Protein AF-A0AAD8P4A6-F1 (afdb_monomer)

Structure (mmCIF, N/CA/C/O backbone):
data_AF-A0AAD8P4A6-F1
#
_entry.id   AF-A0AAD8P4A6-F1
#
loop_
_atom_site.group_PDB
_atom_site.id
_atom_site.type_symbol
_atom_site.label_atom_id
_atom_site.label_alt_id
_atom_site.label_comp_id
_atom_site.label_asym_id
_atom_site.label_entity_id
_atom_site.label_seq_id
_atom_site.pdbx_PDB_ins_code
_atom_site.Cartn_x
_atom_site.Cartn_y
_atom_site.Cartn_z
_atom_site.occupancy
_atom_site.B_iso_or_equiv
_atom_site.auth_seq_id
_atom_site.auth_comp_id
_atom_site.auth_asym_id
_atom_site.auth_atom_id
_atom_site.pdbx_PDB_model_num
ATOM 1 N N . MET A 1 1 ? 10.441 2.642 2.823 1.00 88.12 1 MET A N 1
ATOM 2 C CA . MET A 1 1 ? 10.446 3.613 1.700 1.00 88.12 1 MET A CA 1
ATOM 3 C C . MET A 1 1 ? 10.494 3.013 0.287 1.00 88.12 1 MET A C 1
ATOM 5 O O . MET A 1 1 ? 9.678 3.429 -0.525 1.00 88.12 1 MET A O 1
ATOM 9 N N . VAL A 1 2 ? 11.389 2.080 -0.080 1.00 94.06 2 VAL A N 1
ATOM 10 C CA . VAL A 1 2 ? 11.457 1.602 -1.491 1.00 94.06 2 VAL A CA 1
ATOM 11 C C . VAL A 1 2 ? 10.171 0.902 -1.946 1.00 94.06 2 VAL A C 1
ATOM 13 O O . VAL A 1 2 ? 9.634 1.255 -2.992 1.00 94.06 2 VAL A O 1
ATOM 16 N N . LEU A 1 3 ? 9.626 -0.011 -1.133 1.00 91.94 3 LEU A N 1
ATOM 17 C CA . LEU A 1 3 ? 8.385 -0.731 -1.449 1.00 91.94 3 LEU A CA 1
ATOM 18 C C . LEU A 1 3 ? 7.211 0.215 -1.745 1.00 91.94 3 LEU A C 1
ATOM 20 O O . LEU A 1 3 ? 6.559 0.067 -2.771 1.00 91.94 3 LEU A O 1
ATOM 24 N N . VAL A 1 4 ? 6.970 1.222 -0.898 1.00 90.12 4 VAL A N 1
ATOM 25 C CA . VAL A 1 4 ? 5.863 2.169 -1.122 1.00 90.12 4 VAL A CA 1
ATOM 26 C C . VAL A 1 4 ? 6.041 2.977 -2.410 1.00 90.12 4 VAL A C 1
ATOM 28 O O . VAL A 1 4 ? 5.058 3.256 -3.084 1.00 90.12 4 VAL A O 1
ATOM 31 N N . ASN A 1 5 ? 7.274 3.311 -2.805 1.00 93.06 5 ASN A N 1
ATOM 32 C CA . ASN A 1 5 ? 7.514 4.006 -4.072 1.00 93.06 5 ASN A CA 1
ATOM 33 C C . ASN A 1 5 ? 7.306 3.086 -5.281 1.00 93.06 5 ASN A C 1
ATOM 35 O O . ASN A 1 5 ? 6.695 3.511 -6.252 1.00 93.06 5 ASN A O 1
ATOM 39 N N . ILE A 1 6 ? 7.725 1.818 -5.202 1.00 94.44 6 ILE A N 1
ATOM 40 C CA . ILE A 1 6 ? 7.408 0.797 -6.217 1.00 94.44 6 ILE A CA 1
ATOM 41 C C . ILE A 1 6 ? 5.888 0.648 -6.394 1.00 94.44 6 ILE A C 1
ATOM 43 O O . ILE A 1 6 ? 5.408 0.556 -7.522 1.00 94.44 6 ILE A O 1
ATOM 47 N N . ILE A 1 7 ? 5.128 0.664 -5.295 1.00 90.56 7 ILE A N 1
ATOM 48 C CA . ILE A 1 7 ? 3.663 0.601 -5.339 1.00 90.56 7 ILE A CA 1
ATOM 49 C C . ILE A 1 7 ? 3.075 1.874 -5.966 1.00 90.56 7 ILE A C 1
ATOM 51 O O . ILE A 1 7 ? 2.257 1.778 -6.871 1.00 90.56 7 ILE A O 1
ATOM 55 N N . LYS A 1 8 ? 3.524 3.067 -5.549 1.00 90.25 8 LYS A N 1
ATOM 56 C CA . LYS A 1 8 ? 3.065 4.351 -6.118 1.00 90.25 8 LYS A CA 1
ATOM 57 C C . LYS A 1 8 ? 3.338 4.467 -7.619 1.00 90.25 8 LYS A C 1
ATOM 59 O O . LYS A 1 8 ? 2.525 5.032 -8.342 1.00 90.25 8 LYS A O 1
ATOM 64 N N . LEU A 1 9 ? 4.461 3.917 -8.078 1.00 94.94 9 LEU A N 1
ATOM 65 C CA . LEU A 1 9 ? 4.822 3.829 -9.493 1.00 94.94 9 LEU A CA 1
ATOM 66 C C . LEU A 1 9 ? 4.042 2.741 -10.251 1.00 94.94 9 LEU A C 1
ATOM 68 O O . LEU A 1 9 ? 4.281 2.566 -11.437 1.00 94.94 9 LEU A O 1
ATOM 72 N N . LYS A 1 10 ? 3.134 2.002 -9.597 1.00 94.12 10 LYS A N 1
ATOM 73 C CA . LYS A 1 10 ? 2.332 0.917 -10.192 1.00 94.12 10 LYS A CA 1
ATOM 74 C C . LYS A 1 10 ? 3.156 -0.236 -10.769 1.00 94.12 10 LYS A C 1
ATOM 76 O O . LYS A 1 10 ? 2.703 -0.994 -11.626 1.00 94.12 10 LYS A O 1
ATOM 81 N N . VAL A 1 11 ? 4.380 -0.416 -10.276 1.00 95.62 11 VAL A N 1
ATOM 82 C CA . VAL A 1 11 ? 5.309 -1.426 -10.801 1.00 95.62 11 VAL A CA 1
ATOM 83 C C . VAL A 1 11 ? 4.816 -2.842 -10.501 1.00 95.62 11 VAL A C 1
ATOM 85 O O . VAL A 1 11 ? 4.852 -3.698 -11.378 1.00 95.62 11 VAL A O 1
ATOM 88 N N . LEU A 1 12 ? 4.322 -3.105 -9.284 1.00 92.88 12 LEU A N 1
ATOM 89 C CA . LEU A 1 12 ? 3.816 -4.442 -8.934 1.00 92.88 12 LEU A CA 1
ATOM 90 C C . LEU A 1 12 ? 2.563 -4.800 -9.739 1.00 92.88 12 LEU A C 1
ATOM 92 O O . LEU A 1 12 ? 2.424 -5.941 -10.165 1.00 92.88 12 LEU A O 1
ATOM 96 N N . GLU A 1 13 ? 1.687 -3.826 -9.983 1.00 92.25 13 GLU A N 1
ATOM 97 C CA . GLU A 1 13 ? 0.488 -3.982 -10.816 1.00 92.25 13 GLU A CA 1
ATOM 98 C C . GLU A 1 13 ? 0.878 -4.312 -12.262 1.00 92.25 13 GLU A C 1
ATOM 100 O O . GLU A 1 13 ? 0.399 -5.297 -12.816 1.00 92.25 13 GLU A O 1
ATOM 105 N N . THR A 1 14 ? 1.857 -3.590 -12.812 1.00 95.62 14 THR A N 1
ATOM 106 C CA . THR A 1 14 ? 2.403 -3.839 -14.158 1.00 95.62 14 THR A CA 1
ATOM 107 C C . THR A 1 14 ? 2.963 -5.260 -14.302 1.00 95.62 14 THR A C 1
ATOM 109 O O . THR A 1 14 ? 2.781 -5.904 -15.333 1.00 95.62 14 THR A O 1
ATOM 112 N N . ILE A 1 15 ? 3.638 -5.784 -13.270 1.00 95.06 15 ILE A N 1
ATOM 113 C CA . ILE A 1 15 ? 4.124 -7.175 -13.270 1.00 95.06 15 ILE A CA 1
ATOM 114 C C . ILE A 1 15 ? 2.943 -8.157 -13.172 1.00 95.06 15 ILE A C 1
ATOM 116 O O . ILE A 1 15 ? 2.938 -9.171 -13.871 1.00 95.06 15 ILE A O 1
ATOM 120 N N . ALA A 1 16 ? 1.930 -7.860 -12.348 1.00 92.25 16 ALA A N 1
ATOM 121 C CA . ALA A 1 16 ? 0.744 -8.707 -12.184 1.00 92.25 16 ALA A CA 1
ATOM 122 C C . ALA A 1 16 ? -0.039 -8.906 -13.491 1.00 92.25 16 ALA A C 1
ATOM 124 O O . ALA A 1 16 ? -0.555 -9.996 -13.732 1.00 92.25 16 ALA A O 1
ATOM 125 N N . GLU A 1 17 ? -0.108 -7.878 -14.340 1.00 94.38 17 GLU A N 1
ATOM 126 C CA . GLU A 1 17 ? -0.821 -7.898 -15.626 1.00 94.38 17 GLU A CA 1
ATOM 127 C C . GLU A 1 17 ? -0.267 -8.930 -16.621 1.00 94.38 17 GLU A C 1
ATOM 129 O O . GLU A 1 17 ? -0.983 -9.380 -17.512 1.00 94.38 17 GLU A O 1
ATOM 134 N N . VAL A 1 18 ? 0.992 -9.350 -16.465 1.00 93.31 18 VAL A N 1
ATOM 135 C CA . VAL A 1 18 ? 1.615 -10.396 -17.299 1.00 93.31 18 VAL A CA 1
ATOM 136 C C . VAL A 1 18 ? 1.176 -11.804 -16.870 1.00 93.31 18 VAL A C 1
ATOM 138 O O . VAL A 1 18 ? 1.393 -12.779 -17.588 1.00 93.31 18 VAL A O 1
ATOM 141 N N . GLY A 1 19 ? 0.533 -11.928 -15.708 1.00 90.38 19 GLY A N 1
ATOM 142 C CA . GLY A 1 19 ? 0.026 -13.181 -15.164 1.00 90.38 19 GLY A CA 1
ATOM 143 C C . GLY A 1 19 ? 0.975 -13.865 -14.168 1.00 90.38 19 GLY A C 1
ATOM 144 O O . GLY A 1 19 ? 2.084 -13.392 -13.922 1.00 90.38 19 GLY A O 1
ATOM 145 N N . PRO A 1 20 ? 0.560 -15.006 -13.579 1.00 84.81 20 PRO A N 1
ATOM 146 C CA . PRO A 1 20 ? 1.216 -15.611 -12.408 1.00 84.81 20 PRO A CA 1
ATOM 147 C C . PRO A 1 20 ? 2.691 -15.998 -12.585 1.00 84.81 20 PRO A C 1
ATOM 149 O O . PRO A 1 20 ? 3.443 -15.998 -11.617 1.00 84.81 20 PRO A O 1
ATOM 152 N N . ASN A 1 21 ? 3.104 -16.312 -13.814 1.00 87.94 21 ASN A N 1
ATOM 153 C CA . ASN A 1 21 ? 4.488 -16.658 -14.158 1.00 87.94 21 ASN A CA 1
ATOM 154 C C . ASN A 1 21 ? 5.168 -15.573 -15.007 1.00 87.94 21 ASN A C 1
ATOM 156 O O . ASN A 1 21 ? 6.278 -15.774 -15.502 1.00 87.94 21 ASN A O 1
ATOM 160 N N . GLY A 1 22 ? 4.487 -14.441 -15.197 1.00 92.06 22 GLY A N 1
ATOM 161 C CA . GLY A 1 22 ? 4.982 -13.305 -15.946 1.00 92.06 22 GLY A CA 1
ATOM 162 C C . GLY A 1 22 ? 6.171 -12.657 -15.252 1.00 92.06 22 GLY A C 1
ATOM 163 O O . GLY A 1 22 ? 6.201 -12.514 -14.027 1.00 92.06 22 GLY A O 1
ATOM 164 N N . ARG A 1 23 ? 7.173 -12.277 -16.045 1.00 95.88 23 ARG A N 1
ATOM 165 C CA . ARG A 1 23 ? 8.352 -11.563 -15.558 1.00 95.88 23 ARG A CA 1
ATOM 166 C C . ARG A 1 23 ? 8.674 -10.408 -16.481 1.00 95.88 23 ARG A C 1
ATOM 168 O O . ARG A 1 23 ? 8.548 -10.547 -17.693 1.00 95.88 23 ARG A O 1
ATOM 175 N N . LEU A 1 24 ? 9.119 -9.303 -15.900 1.00 97.31 24 LEU A N 1
ATOM 176 C CA . LEU A 1 24 ? 9.472 -8.088 -16.625 1.00 97.31 24 LEU A CA 1
ATOM 177 C C . LEU A 1 24 ? 10.849 -7.586 -16.199 1.00 97.31 24 LEU A C 1
ATOM 179 O O . LEU A 1 24 ? 11.200 -7.651 -15.019 1.00 97.31 24 LEU A O 1
ATOM 183 N N . SER A 1 25 ? 11.619 -7.070 -17.150 1.00 97.62 25 SER A N 1
ATOM 184 C CA . SER A 1 25 ? 12.824 -6.293 -16.868 1.00 97.62 25 SER A CA 1
ATOM 185 C C . SER A 1 25 ? 12.476 -4.860 -16.456 1.00 97.62 25 SER A C 1
ATOM 187 O O . SER A 1 25 ? 11.346 -4.398 -16.633 1.00 97.62 25 SER A O 1
ATOM 189 N N . GLY A 1 26 ? 13.467 -4.119 -15.950 1.00 97.44 26 GLY A N 1
ATOM 190 C CA . GLY A 1 26 ? 13.326 -2.676 -15.726 1.00 97.44 26 GLY A CA 1
ATOM 191 C C . GLY A 1 26 ? 12.930 -1.916 -17.000 1.00 97.44 26 GLY A C 1
ATOM 192 O O . GLY A 1 26 ? 12.128 -0.987 -16.923 1.00 97.44 26 GLY A O 1
ATOM 193 N N . HIS A 1 27 ? 13.415 -2.354 -18.168 1.00 97.00 27 HIS A N 1
ATOM 194 C CA . HIS A 1 27 ? 13.065 -1.769 -19.466 1.00 97.00 27 HIS A CA 1
ATOM 195 C C . HIS A 1 27 ? 11.598 -2.010 -19.821 1.00 97.00 27 HIS A C 1
ATOM 197 O O . HIS A 1 27 ? 10.890 -1.067 -20.174 1.00 97.00 27 HIS A O 1
ATOM 203 N N . ASP A 1 28 ? 11.116 -3.246 -19.664 1.00 96.81 28 ASP A N 1
ATOM 204 C CA . ASP A 1 28 ? 9.723 -3.577 -19.977 1.00 96.81 28 ASP A CA 1
ATOM 205 C C . ASP A 1 28 ? 8.753 -2.809 -19.070 1.00 96.81 28 ASP A C 1
ATOM 207 O O . ASP A 1 28 ? 7.716 -2.329 -19.526 1.00 96.81 28 ASP A O 1
ATOM 211 N N . ILE A 1 29 ? 9.097 -2.666 -17.786 1.00 97.88 29 ILE A N 1
ATOM 212 C CA . ILE A 1 29 ? 8.297 -1.913 -16.812 1.00 97.88 29 ILE A CA 1
ATOM 213 C C . ILE A 1 29 ? 8.282 -0.426 -17.172 1.00 97.88 29 ILE A C 1
ATOM 215 O O . ILE A 1 29 ? 7.208 0.169 -17.231 1.00 97.88 29 ILE A O 1
ATOM 219 N N . ALA A 1 30 ? 9.450 0.172 -17.437 1.00 97.75 30 ALA A N 1
ATOM 220 C CA . ALA A 1 30 ? 9.543 1.579 -17.821 1.00 97.75 30 ALA A CA 1
ATOM 221 C C . ALA A 1 30 ? 8.738 1.872 -19.095 1.00 97.75 30 ALA A C 1
ATOM 223 O O . ALA A 1 30 ? 8.000 2.855 -19.138 1.00 97.75 30 ALA A O 1
ATOM 224 N N . SER A 1 31 ? 8.824 0.985 -20.092 1.00 96.94 31 SER A N 1
ATOM 225 C CA . SER A 1 31 ? 8.074 1.087 -21.345 1.00 96.94 31 SER A CA 1
ATOM 226 C C . SER A 1 31 ? 6.560 0.991 -21.127 1.00 96.94 31 SER A C 1
ATOM 228 O O . SER A 1 31 ? 5.826 1.863 -21.586 1.00 96.94 31 SER A O 1
ATOM 230 N N . ARG A 1 32 ? 6.079 -0.007 -20.371 1.00 97.31 32 ARG A N 1
ATOM 231 C CA . ARG A 1 32 ? 4.642 -0.192 -20.078 1.00 97.31 32 ARG A CA 1
ATOM 232 C C . ARG A 1 32 ? 4.037 0.958 -19.276 1.00 97.31 32 ARG A C 1
ATOM 234 O O . ARG A 1 32 ? 2.872 1.289 -19.466 1.00 97.31 32 ARG A O 1
ATOM 241 N N . LEU A 1 33 ? 4.827 1.564 -18.394 1.00 97.12 33 LEU A N 1
ATOM 242 C CA . LEU A 1 33 ? 4.429 2.730 -17.605 1.00 97.12 33 LEU A CA 1
ATOM 243 C C . LEU A 1 33 ? 4.623 4.060 -18.350 1.00 97.12 33 LEU A C 1
ATOM 245 O O . LEU A 1 33 ? 4.368 5.116 -17.771 1.00 97.12 33 LEU A O 1
ATOM 249 N N . SER A 1 34 ? 5.081 4.027 -19.607 1.00 97.00 34 SER A N 1
ATOM 250 C CA . SER A 1 34 ? 5.383 5.214 -20.415 1.00 97.00 34 SER A CA 1
ATOM 251 C C . SER A 1 34 ? 6.334 6.194 -19.711 1.00 97.00 34 SER A C 1
ATOM 253 O O . SER A 1 34 ? 6.170 7.413 -19.790 1.00 97.00 34 SER A O 1
ATOM 255 N N . ILE A 1 35 ? 7.331 5.672 -18.987 1.00 96.75 35 ILE A N 1
ATOM 256 C CA . ILE A 1 35 ? 8.319 6.488 -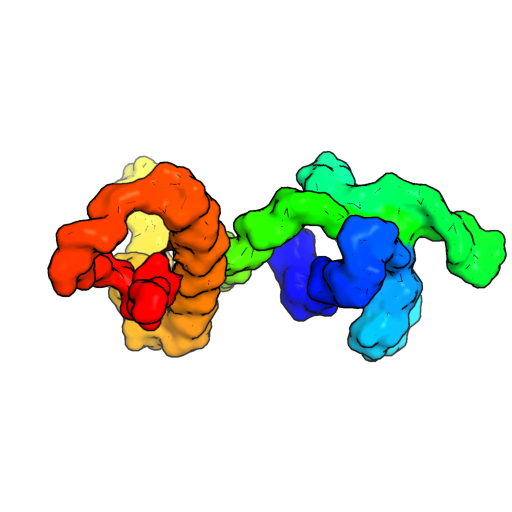18.275 1.00 96.75 35 ILE A CA 1
ATOM 257 C C . ILE A 1 35 ? 9.350 7.015 -19.276 1.00 96.75 35 ILE A C 1
ATOM 259 O O . ILE A 1 35 ? 10.093 6.251 -19.883 1.00 96.75 35 ILE A O 1
ATOM 263 N N . LEU A 1 36 ? 9.417 8.342 -19.406 1.00 95.56 36 LEU A N 1
ATOM 264 C CA . LEU A 1 36 ? 10.285 9.026 -20.373 1.00 95.56 36 LEU A CA 1
ATOM 265 C C . LEU A 1 36 ? 11.752 9.140 -19.930 1.00 95.56 36 LEU A C 1
ATOM 267 O O . LEU A 1 36 ? 12.609 9.476 -20.741 1.00 95.56 36 LEU A O 1
ATOM 271 N N . ASN A 1 37 ? 12.048 8.914 -18.647 1.00 97.38 37 ASN A N 1
ATOM 272 C CA . ASN A 1 37 ? 13.407 9.023 -18.121 1.00 97.38 37 ASN A CA 1
ATOM 273 C C . ASN A 1 37 ? 14.276 7.855 -18.639 1.00 97.38 37 ASN A C 1
ATOM 275 O O . ASN A 1 37 ? 13.988 6.712 -18.272 1.00 97.38 37 ASN A O 1
ATOM 279 N N . PRO A 1 38 ? 15.349 8.115 -19.412 1.00 96.31 38 PRO A N 1
ATOM 280 C CA . PRO A 1 38 ? 16.207 7.061 -19.953 1.00 96.31 38 PRO A CA 1
ATOM 281 C C . PRO A 1 38 ? 16.912 6.234 -18.868 1.00 96.31 38 PRO A C 1
ATOM 283 O O . PRO A 1 38 ? 17.182 5.059 -19.096 1.00 96.31 38 PRO A O 1
ATOM 286 N N . ASP A 1 39 ? 17.133 6.796 -17.675 1.00 97.88 39 ASP A N 1
ATOM 287 C CA . ASP A 1 39 ? 17.771 6.096 -16.549 1.00 97.88 39 ASP A CA 1
ATOM 288 C C . ASP A 1 39 ? 16.775 5.263 -15.718 1.00 97.88 39 ASP A C 1
ATOM 290 O O . ASP A 1 39 ? 17.159 4.533 -14.797 1.00 97.88 39 ASP A O 1
ATOM 294 N N . ALA A 1 40 ? 15.469 5.363 -16.001 1.00 97.69 40 ALA A N 1
ATOM 295 C CA . ALA A 1 40 ? 14.438 4.682 -15.222 1.00 97.69 40 ALA A CA 1
ATOM 296 C C . ALA A 1 40 ? 14.583 3.152 -15.181 1.00 97.69 40 ALA A C 1
ATOM 298 O O . ALA A 1 40 ? 14.388 2.604 -14.092 1.00 97.69 40 ALA A O 1
ATOM 299 N N . PRO A 1 41 ? 14.940 2.444 -16.273 1.00 97.38 41 PRO A N 1
ATOM 300 C CA . PRO A 1 41 ? 15.165 1.001 -16.227 1.00 97.38 41 PRO A CA 1
ATOM 301 C C . PRO A 1 41 ? 16.182 0.584 -15.157 1.00 97.38 41 PRO A C 1
ATOM 303 O O . PRO A 1 41 ? 15.901 -0.322 -14.370 1.00 97.38 41 PRO A O 1
ATOM 306 N N . ASP A 1 42 ? 17.308 1.295 -15.053 1.00 97.50 42 ASP A N 1
ATOM 307 C CA . ASP A 1 42 ? 18.361 1.011 -14.070 1.00 97.50 42 ASP A CA 1
ATOM 308 C C . ASP A 1 42 ? 17.937 1.378 -12.642 1.00 97.50 42 ASP A C 1
ATOM 310 O O . ASP A 1 42 ? 18.260 0.678 -11.674 1.00 97.50 42 ASP A O 1
ATOM 314 N N . MET A 1 43 ? 17.181 2.466 -12.478 1.00 98.44 43 MET A N 1
ATOM 315 C CA . MET A 1 43 ? 16.609 2.840 -11.181 1.00 98.44 43 MET A CA 1
ATOM 316 C C . MET A 1 43 ? 15.608 1.787 -10.687 1.00 98.44 43 MET A C 1
ATOM 318 O O . MET A 1 43 ? 15.686 1.354 -9.532 1.00 98.44 43 MET A O 1
ATOM 322 N N . LEU A 1 44 ? 14.706 1.340 -11.566 1.00 98.19 44 LEU A N 1
ATOM 323 C CA . LEU A 1 44 ? 13.726 0.291 -11.288 1.00 98.19 44 LEU A CA 1
ATOM 324 C C . LEU A 1 44 ? 14.417 -1.029 -10.951 1.00 98.19 44 LEU A C 1
ATOM 326 O O . LEU A 1 44 ? 14.063 -1.657 -9.955 1.00 98.19 44 LEU A O 1
ATOM 330 N N . ASP A 1 45 ? 15.443 -1.410 -11.712 1.00 98.00 45 ASP A N 1
ATOM 331 C CA . ASP A 1 45 ? 16.254 -2.597 -11.445 1.00 98.00 45 ASP A CA 1
ATOM 332 C C . ASP A 1 45 ? 16.870 -2.564 -10.038 1.00 98.00 45 ASP A C 1
ATOM 334 O O . ASP A 1 45 ? 16.733 -3.516 -9.268 1.00 98.00 45 ASP A O 1
ATOM 338 N N . ARG A 1 46 ? 17.480 -1.443 -9.632 1.00 98.25 46 ARG A N 1
ATOM 339 C CA . ARG A 1 46 ? 18.059 -1.297 -8.284 1.00 98.25 46 ARG A CA 1
ATOM 340 C C . ARG A 1 46 ? 17.007 -1.431 -7.183 1.00 98.25 46 ARG A C 1
ATOM 342 O O . ARG A 1 46 ? 17.264 -2.087 -6.171 1.00 98.25 46 ARG A O 1
ATOM 349 N N . MET A 1 47 ? 15.835 -0.824 -7.369 1.00 98.19 47 MET A N 1
ATOM 350 C CA . MET A 1 47 ? 14.729 -0.895 -6.408 1.00 98.19 47 MET A CA 1
ATOM 351 C C . MET A 1 47 ? 14.150 -2.314 -6.313 1.00 98.19 47 MET A C 1
ATOM 353 O O . MET A 1 47 ? 13.950 -2.829 -5.213 1.00 98.19 47 MET A O 1
ATOM 357 N N . LEU A 1 48 ? 13.929 -2.975 -7.449 1.00 97.88 48 LEU A N 1
ATOM 358 C CA . LEU A 1 48 ? 13.400 -4.337 -7.513 1.00 97.88 48 LEU A CA 1
ATOM 359 C C . LEU A 1 48 ? 14.412 -5.373 -7.025 1.00 97.88 48 LEU A C 1
ATOM 361 O O . LEU A 1 48 ? 14.030 -6.335 -6.363 1.00 97.88 48 LEU A O 1
ATOM 365 N N . ARG A 1 49 ? 15.711 -5.152 -7.248 1.00 98.00 49 ARG A N 1
ATOM 366 C CA . ARG A 1 49 ? 16.781 -5.980 -6.677 1.00 98.00 49 ARG A CA 1
ATOM 367 C C . ARG A 1 49 ? 16.743 -5.975 -5.152 1.00 98.00 49 ARG A C 1
ATOM 369 O O . ARG A 1 49 ? 16.914 -7.030 -4.549 1.00 98.00 49 ARG A O 1
ATOM 376 N N . LEU A 1 50 ? 16.477 -4.827 -4.523 1.00 97.50 50 LEU A N 1
ATOM 377 C CA . LEU A 1 50 ? 16.266 -4.767 -3.074 1.00 97.50 50 LEU A CA 1
ATOM 378 C C . LEU A 1 50 ? 15.037 -5.590 -2.663 1.00 97.50 50 LEU A C 1
ATOM 380 O O . LEU A 1 50 ? 15.138 -6.422 -1.767 1.00 97.50 50 LEU A O 1
ATOM 384 N N . LEU A 1 51 ? 13.897 -5.410 -3.335 1.00 96.00 51 LEU A N 1
ATOM 385 C CA . LEU A 1 51 ? 12.679 -6.168 -3.023 1.00 96.00 51 LEU A CA 1
ATOM 386 C C . LEU A 1 51 ? 12.850 -7.683 -3.220 1.00 96.00 51 LEU A C 1
ATOM 388 O O . LEU A 1 51 ? 12.292 -8.462 -2.446 1.00 96.00 51 LEU A O 1
ATOM 392 N N . ALA A 1 52 ? 13.659 -8.103 -4.194 1.00 96.69 52 ALA A N 1
ATOM 393 C CA . ALA A 1 52 ? 13.988 -9.506 -4.420 1.00 96.69 52 ALA A CA 1
ATOM 394 C C . ALA A 1 52 ? 14.776 -10.111 -3.251 1.00 96.69 52 ALA A C 1
ATOM 396 O O . ALA A 1 52 ? 14.529 -11.249 -2.863 1.00 96.69 52 ALA A O 1
ATOM 397 N N . ARG A 1 53 ? 15.676 -9.337 -2.626 1.00 96.81 53 ARG A N 1
ATOM 398 C CA . ARG A 1 53 ? 16.409 -9.772 -1.420 1.00 96.81 53 ARG A CA 1
ATOM 399 C C . ARG A 1 53 ? 15.502 -9.951 -0.202 1.00 96.81 53 ARG A C 1
ATOM 401 O O . ARG A 1 53 ? 15.874 -10.676 0.712 1.00 96.81 53 ARG A O 1
ATOM 408 N N . HIS A 1 54 ? 14.322 -9.335 -0.214 1.00 93.81 54 HIS A N 1
ATOM 409 C CA . HIS A 1 54 ? 13.277 -9.513 0.795 1.00 93.81 54 HIS A CA 1
ATOM 410 C C . HIS A 1 54 ? 12.163 -10.478 0.350 1.00 93.81 54 HIS A C 1
ATOM 412 O O . HIS A 1 54 ? 11.119 -10.534 0.995 1.00 93.81 54 HIS A O 1
ATOM 418 N N . SER A 1 55 ? 12.350 -11.223 -0.748 1.00 93.62 55 SER A N 1
ATOM 419 C CA . SER A 1 55 ? 11.378 -12.195 -1.279 1.00 93.62 55 SER A CA 1
ATOM 420 C C . SER A 1 55 ? 9.995 -11.612 -1.612 1.00 93.62 55 SER A C 1
ATOM 422 O O . SER A 1 55 ? 9.001 -12.336 -1.686 1.00 93.62 55 SER A O 1
ATOM 424 N N . ILE A 1 56 ? 9.912 -10.298 -1.837 1.00 92.75 56 ILE A N 1
ATOM 425 C CA . ILE A 1 56 ? 8.673 -9.618 -2.253 1.00 92.75 56 ILE A CA 1
ATOM 426 C C . ILE A 1 56 ? 8.445 -9.811 -3.759 1.00 92.75 56 ILE A C 1
ATOM 428 O O . ILE A 1 56 ? 7.311 -9.908 -4.221 1.00 92.75 56 ILE A O 1
ATOM 432 N N . VAL A 1 57 ? 9.530 -9.899 -4.525 1.00 95.62 57 VAL A N 1
ATOM 433 C CA . VAL A 1 57 ? 9.525 -10.236 -5.953 1.00 95.62 57 VAL A CA 1
ATOM 434 C C . VAL A 1 57 ? 10.528 -11.358 -6.210 1.00 95.62 57 VAL A C 1
ATOM 436 O O . VAL A 1 57 ? 11.493 -11.519 -5.463 1.00 95.62 57 VAL A O 1
ATOM 439 N N . THR A 1 58 ? 10.318 -12.147 -7.257 1.00 96.56 58 THR A N 1
ATOM 440 C CA . THR A 1 58 ? 11.329 -13.085 -7.757 1.00 96.56 58 THR A CA 1
ATOM 441 C C . THR A 1 58 ? 12.352 -12.337 -8.607 1.00 96.56 58 THR A C 1
ATOM 443 O O . THR A 1 58 ? 12.024 -11.311 -9.195 1.00 96.56 58 THR A O 1
ATOM 446 N N . CYS A 1 59 ? 13.565 -12.874 -8.734 1.00 97.38 59 CYS A N 1
ATOM 447 C CA . CYS A 1 59 ? 14.586 -12.368 -9.650 1.00 97.38 59 CYS A CA 1
ATOM 448 C C . CYS A 1 59 ? 15.177 -13.541 -10.437 1.00 97.38 59 CYS A C 1
ATOM 450 O O . CYS A 1 59 ? 15.582 -14.538 -9.843 1.00 97.38 59 CYS A O 1
ATOM 452 N N . SER A 1 60 ? 15.231 -13.418 -11.759 1.00 96.38 60 SER A N 1
ATOM 453 C CA . SER A 1 60 ? 15.864 -14.381 -12.667 1.00 96.38 60 SER A CA 1
ATOM 454 C C . SER A 1 60 ? 16.629 -13.648 -13.763 1.00 96.38 60 SER A C 1
ATOM 456 O O . SER A 1 60 ? 16.391 -12.464 -13.989 1.00 96.38 60 SER A O 1
ATOM 458 N N . GLU A 1 61 ? 17.514 -14.340 -14.466 1.00 95.56 61 GLU A N 1
ATOM 459 C CA . GLU A 1 61 ? 18.183 -13.784 -15.643 1.00 95.56 61 GLU A CA 1
ATOM 460 C C . GLU A 1 61 ? 17.273 -13.842 -16.877 1.00 95.56 61 GLU A C 1
ATOM 462 O O . GLU A 1 61 ? 16.421 -14.724 -17.008 1.00 95.56 61 GLU A O 1
ATOM 467 N N . GLY A 1 62 ? 17.445 -12.873 -17.768 1.00 93.31 62 GLY A N 1
ATOM 468 C CA . GLY A 1 62 ? 16.801 -12.788 -19.072 1.00 93.31 62 GLY A CA 1
ATOM 469 C C . GLY A 1 62 ? 17.654 -11.972 -20.037 1.00 93.31 62 GLY A C 1
ATOM 470 O O . GLY A 1 62 ? 18.794 -11.619 -19.730 1.00 93.31 62 GLY A O 1
ATOM 471 N N . VAL A 1 63 ? 17.105 -11.667 -21.210 1.00 91.06 63 VAL A N 1
ATOM 472 C CA . VAL A 1 63 ? 17.810 -10.926 -22.262 1.00 91.06 63 VAL A CA 1
ATOM 473 C C . VAL A 1 63 ? 16.918 -9.803 -22.778 1.00 91.06 63 VAL A C 1
ATOM 475 O O . VAL A 1 63 ? 15.760 -10.043 -23.109 1.00 91.06 63 VAL A O 1
ATOM 478 N N . HIS A 1 64 ? 17.471 -8.597 -22.877 1.00 86.75 64 HIS A N 1
ATOM 479 C CA . HIS A 1 64 ? 16.852 -7.442 -23.524 1.00 86.75 64 HIS A CA 1
ATOM 480 C C . HIS A 1 64 ? 17.843 -6.883 -24.547 1.00 86.75 64 HIS A C 1
ATOM 482 O O . HIS A 1 64 ? 18.996 -6.635 -24.200 1.00 86.75 64 HIS A O 1
ATOM 488 N N . GLU A 1 65 ? 17.433 -6.762 -25.813 1.00 87.06 65 GLU A N 1
ATOM 489 C CA . GLU A 1 65 ? 18.293 -6.292 -26.917 1.00 87.06 65 GLU A CA 1
ATOM 490 C C . GLU A 1 65 ? 19.689 -6.948 -26.936 1.00 87.06 65 GLU A C 1
ATOM 492 O O . GLU A 1 65 ? 20.716 -6.277 -27.006 1.00 87.06 65 GLU A O 1
ATOM 497 N N . SER A 1 66 ? 19.748 -8.283 -26.836 1.00 89.25 66 SER A N 1
ATOM 498 C CA . SER A 1 66 ? 20.988 -9.089 -26.782 1.00 89.25 66 SER A CA 1
ATOM 499 C C . SER A 1 66 ? 21.900 -8.873 -25.562 1.00 89.25 66 SER A C 1
ATOM 501 O O . SER A 1 66 ? 22.975 -9.466 -25.488 1.00 89.25 66 SER A O 1
ATOM 503 N N . ARG A 1 67 ? 21.467 -8.093 -24.564 1.00 89.75 67 ARG A N 1
ATOM 504 C CA . ARG A 1 67 ? 22.184 -7.891 -23.299 1.00 89.75 67 ARG A CA 1
ATOM 505 C C . ARG A 1 67 ? 21.517 -8.656 -22.150 1.00 89.75 67 ARG A C 1
ATOM 507 O O . ARG A 1 67 ? 20.287 -8.658 -22.062 1.00 89.75 67 ARG A O 1
ATOM 514 N N . PRO A 1 68 ? 22.295 -9.286 -21.251 1.00 94.06 68 PRO A N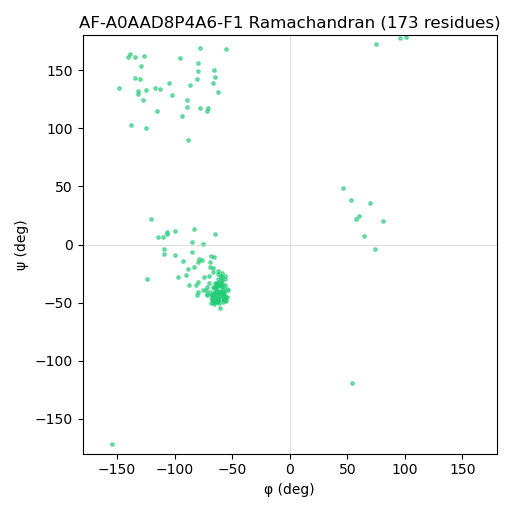 1
ATOM 515 C CA . PRO A 1 68 ? 21.750 -9.898 -20.045 1.00 94.06 68 PRO A CA 1
ATOM 516 C C . PRO A 1 68 ? 21.090 -8.855 -19.138 1.00 94.06 68 PRO A C 1
ATOM 518 O O . PRO A 1 68 ? 21.693 -7.831 -18.816 1.00 94.06 68 PRO A O 1
ATOM 521 N N . VAL A 1 69 ? 19.871 -9.140 -18.686 1.00 96.81 69 VAL A N 1
ATOM 522 C CA . VAL A 1 69 ? 19.109 -8.300 -17.751 1.00 96.81 69 VAL A CA 1
ATOM 523 C C . VAL A 1 69 ? 18.479 -9.142 -16.646 1.00 96.81 69 VAL A C 1
ATOM 525 O O . VAL A 1 69 ? 18.325 -10.357 -16.773 1.00 96.81 69 VAL A O 1
ATOM 528 N N . ARG A 1 70 ? 18.090 -8.495 -15.544 1.00 97.94 70 ARG A N 1
ATOM 529 C CA . ARG A 1 70 ? 17.274 -9.126 -14.501 1.00 97.94 70 ARG A CA 1
ATOM 530 C C . ARG A 1 70 ? 15.798 -8.998 -14.847 1.00 97.94 70 ARG A C 1
ATOM 532 O O . ARG A 1 70 ? 15.331 -7.935 -15.248 1.00 97.94 70 ARG A O 1
ATOM 539 N N . MET A 1 71 ? 15.079 -10.089 -14.638 1.00 97.88 71 MET A N 1
ATOM 540 C CA . MET A 1 71 ? 13.642 -10.210 -14.825 1.00 97.88 71 MET A CA 1
ATOM 541 C C . MET A 1 71 ? 12.978 -10.416 -13.466 1.00 97.88 71 MET A C 1
ATOM 543 O O . MET A 1 71 ? 13.415 -11.263 -12.679 1.00 97.88 71 MET A O 1
ATOM 547 N N . TYR A 1 72 ? 11.903 -9.677 -13.210 1.00 97.94 72 TYR A N 1
ATOM 548 C CA . TYR A 1 72 ? 11.201 -9.653 -11.933 1.00 97.94 72 TYR A CA 1
ATOM 549 C C . TYR A 1 72 ? 9.769 -10.154 -12.074 1.00 97.94 72 TYR A C 1
ATOM 551 O O . TYR A 1 72 ? 9.058 -9.758 -12.993 1.00 97.94 72 TYR A O 1
ATOM 559 N N . GLY A 1 73 ? 9.354 -11.018 -11.150 1.00 96.12 73 GLY A N 1
ATOM 560 C CA . GLY A 1 73 ? 7.997 -11.565 -11.049 1.00 96.12 73 GLY A CA 1
ATOM 561 C C . GLY A 1 73 ? 7.432 -11.342 -9.648 1.00 96.12 73 GLY A C 1
ATOM 562 O O . GLY A 1 73 ? 8.186 -11.072 -8.713 1.00 96.12 73 GLY A O 1
ATOM 563 N N . LEU A 1 74 ? 6.117 -11.441 -9.470 1.00 93.88 74 LEU A N 1
ATOM 564 C CA . LEU A 1 74 ? 5.511 -11.293 -8.143 1.00 93.88 74 LEU A CA 1
ATOM 565 C C . LEU A 1 74 ? 5.629 -12.575 -7.320 1.00 93.88 74 LEU A C 1
ATOM 567 O O . LEU A 1 74 ? 5.445 -13.675 -7.835 1.00 93.88 74 LEU A O 1
ATOM 571 N N . THR A 1 75 ? 5.861 -12.430 -6.015 1.00 92.69 75 THR A N 1
ATOM 572 C CA . THR A 1 75 ? 5.637 -13.523 -5.062 1.00 92.69 75 THR A CA 1
ATOM 573 C C . THR A 1 75 ? 4.247 -13.398 -4.431 1.00 92.69 75 THR A C 1
ATOM 575 O O . THR A 1 75 ? 3.671 -12.304 -4.410 1.00 92.69 75 THR A O 1
ATOM 578 N N . PRO A 1 76 ? 3.696 -14.480 -3.846 1.00 87.94 76 PRO A N 1
ATOM 579 C CA . PRO A 1 76 ? 2.430 -14.406 -3.116 1.00 87.94 76 PRO A CA 1
ATOM 580 C C . PRO A 1 76 ? 2.430 -13.366 -1.983 1.00 87.94 76 PRO A C 1
ATOM 582 O O . PRO A 1 76 ? 1.391 -12.776 -1.699 1.00 87.94 76 PRO A O 1
ATOM 585 N N . VAL A 1 77 ? 3.591 -13.097 -1.370 1.00 86.00 77 VAL A N 1
ATOM 586 C CA . VAL A 1 77 ? 3.745 -12.139 -0.261 1.00 86.00 77 VAL A CA 1
ATOM 587 C C . VAL A 1 77 ? 3.404 -10.710 -0.687 1.00 86.00 77 VAL A C 1
ATOM 589 O O . VAL A 1 77 ? 2.791 -9.975 0.090 1.00 86.00 77 VAL A O 1
ATOM 592 N N . ALA A 1 78 ? 3.730 -10.319 -1.925 1.00 81.19 78 ALA A N 1
ATOM 593 C CA . ALA A 1 78 ? 3.456 -8.971 -2.425 1.00 81.19 78 ALA A CA 1
ATOM 594 C C . ALA A 1 78 ? 1.974 -8.590 -2.282 1.00 81.19 78 ALA A C 1
ATOM 596 O O . ALA A 1 78 ? 1.663 -7.472 -1.876 1.00 81.19 78 ALA A O 1
ATOM 597 N N . LYS A 1 79 ? 1.060 -9.541 -2.514 1.00 76.88 79 LYS A N 1
ATOM 598 C CA . LYS A 1 79 ? -0.392 -9.331 -2.415 1.00 76.88 79 LYS A CA 1
ATOM 599 C C . LYS A 1 79 ? -0.846 -8.868 -1.025 1.00 76.88 79 LYS A C 1
ATOM 601 O O . LYS A 1 79 ? -1.791 -8.091 -0.928 1.00 76.88 79 LYS A O 1
ATOM 606 N N . TYR A 1 80 ? -0.189 -9.334 0.034 1.00 79.81 80 TYR A N 1
ATOM 607 C CA . TYR A 1 80 ? -0.596 -9.065 1.416 1.00 79.81 80 TYR A CA 1
ATOM 608 C C . TYR A 1 80 ? 0.036 -7.795 1.992 1.00 79.81 80 TYR A C 1
ATOM 610 O O . TYR A 1 80 ? -0.543 -7.174 2.878 1.00 79.81 80 TYR A O 1
ATOM 618 N N . LEU A 1 81 ? 1.207 -7.387 1.492 1.00 73.50 81 LEU A N 1
ATOM 619 C CA . LEU A 1 81 ? 1.931 -6.230 2.028 1.00 73.50 81 LEU A CA 1
ATOM 620 C C . LEU A 1 81 ? 1.396 -4.894 1.497 1.00 73.50 81 LEU A C 1
ATOM 622 O O . LEU A 1 81 ? 1.367 -3.908 2.226 1.00 73.50 81 LEU A O 1
ATOM 626 N N . ILE A 1 82 ? 0.950 -4.846 0.241 1.00 76.94 82 ILE A N 1
ATOM 627 C CA . ILE A 1 82 ? 0.560 -3.602 -0.448 1.00 76.94 82 ILE A CA 1
ATOM 628 C C . ILE A 1 82 ? -0.511 -2.763 0.288 1.00 76.94 82 ILE A C 1
ATOM 630 O O . ILE A 1 82 ? -0.324 -1.544 0.380 1.00 76.94 82 ILE A O 1
ATOM 634 N N . PRO A 1 83 ? -1.607 -3.343 0.826 1.00 79.31 83 PRO A N 1
ATOM 635 C CA . PRO A 1 83 ? -2.729 -2.573 1.373 1.00 79.31 83 PRO A CA 1
ATOM 636 C C . PRO A 1 83 ? -2.360 -1.589 2.486 1.00 79.31 83 PRO A C 1
ATOM 638 O O . PRO A 1 83 ? -2.807 -0.445 2.463 1.00 79.31 83 PRO A O 1
ATOM 641 N N . LEU A 1 84 ? -1.522 -2.014 3.437 1.00 85.12 84 LEU A N 1
ATOM 642 C CA . LEU A 1 84 ? -1.192 -1.219 4.625 1.00 85.12 84 LEU A CA 1
ATOM 643 C C . LEU A 1 84 ? 0.002 -0.282 4.413 1.00 85.12 84 LEU A C 1
ATOM 645 O O . LEU A 1 84 ? 0.139 0.707 5.131 1.00 85.12 84 LEU A O 1
ATOM 649 N N . MET A 1 85 ? 0.863 -0.553 3.427 1.00 88.62 85 MET A N 1
ATOM 650 C CA . MET A 1 85 ? 2.097 0.221 3.237 1.00 88.62 85 MET A CA 1
ATOM 651 C C . MET A 1 85 ? 1.849 1.695 2.916 1.00 88.62 85 MET A C 1
ATOM 653 O O . MET A 1 85 ? 2.672 2.531 3.278 1.00 88.62 85 MET A O 1
ATOM 657 N N . HIS A 1 86 ? 0.733 2.031 2.265 1.00 87.44 86 HIS A N 1
ATOM 658 C CA . HIS A 1 86 ? 0.381 3.428 2.007 1.00 87.44 86 HIS A CA 1
ATOM 659 C C . HIS A 1 86 ? 0.095 4.198 3.293 1.00 87.44 86 HIS A C 1
ATOM 661 O O . HIS A 1 86 ? 0.583 5.313 3.430 1.00 87.44 86 HIS A O 1
ATOM 667 N N . LEU A 1 87 ? -0.634 3.591 4.234 1.00 91.94 87 LEU A N 1
ATOM 668 C CA . LEU A 1 87 ? -0.941 4.192 5.530 1.00 91.94 87 LEU A CA 1
ATOM 669 C C . LEU A 1 87 ? 0.319 4.307 6.396 1.00 91.94 87 LEU A C 1
ATOM 671 O O . LEU A 1 87 ? 0.649 5.387 6.871 1.00 91.94 87 LEU A O 1
ATOM 675 N N . LEU A 1 88 ? 1.071 3.212 6.536 1.00 91.31 88 LEU A N 1
ATOM 676 C CA . LEU A 1 88 ? 2.247 3.146 7.416 1.00 91.31 88 LEU A CA 1
ATOM 677 C C . LEU A 1 88 ? 3.441 3.985 6.935 1.00 91.31 88 LEU A C 1
ATOM 679 O O . LEU A 1 88 ? 4.402 4.177 7.677 1.00 91.31 88 LEU A O 1
ATOM 683 N N . GLN A 1 89 ? 3.437 4.422 5.677 1.00 92.25 89 GLN A N 1
ATOM 684 C CA . GLN A 1 89 ? 4.465 5.295 5.105 1.00 92.25 89 GLN A CA 1
ATOM 685 C C . GLN A 1 89 ? 3.898 6.670 4.723 1.00 92.25 89 GLN A C 1
ATOM 687 O O . GLN A 1 89 ? 4.603 7.464 4.094 1.00 92.25 89 GLN A O 1
ATOM 692 N N . ASP A 1 90 ? 2.636 6.951 5.064 1.00 93.62 90 ASP A N 1
ATOM 693 C CA . ASP A 1 90 ? 2.066 8.281 4.903 1.00 93.62 90 ASP A CA 1
ATOM 694 C C . ASP A 1 90 ? 2.791 9.260 5.826 1.00 93.62 90 ASP A C 1
ATOM 696 O O . ASP A 1 90 ? 3.180 8.908 6.941 1.00 93.62 90 ASP A O 1
ATOM 700 N N . LYS A 1 91 ? 2.970 10.503 5.372 1.00 94.00 91 LYS A N 1
ATOM 701 C CA . LYS A 1 91 ? 3.691 11.522 6.139 1.00 94.00 91 LYS A CA 1
ATOM 702 C C . LYS A 1 91 ? 3.065 11.728 7.519 1.00 94.00 91 LYS A C 1
ATOM 704 O O . LYS A 1 91 ? 3.811 11.812 8.487 1.00 94.00 91 LYS A O 1
ATOM 709 N N . VAL A 1 92 ? 1.734 11.745 7.604 1.00 96.62 92 VAL A N 1
ATOM 710 C CA . VAL A 1 92 ? 1.000 11.933 8.865 1.00 96.62 92 VAL A CA 1
ATOM 711 C C . VAL A 1 92 ? 1.375 10.851 9.877 1.00 96.62 92 VAL A C 1
ATOM 713 O O . VAL A 1 92 ? 1.668 11.158 11.029 1.00 96.62 92 VAL A O 1
ATOM 716 N N . PHE A 1 93 ? 1.432 9.592 9.436 1.00 94.56 93 PHE A N 1
ATOM 717 C CA . PHE A 1 93 ? 1.756 8.461 10.305 1.00 94.56 93 PHE A CA 1
ATOM 718 C C . PHE A 1 93 ? 3.253 8.396 10.630 1.00 94.56 93 PHE A C 1
ATOM 720 O O . PHE A 1 93 ? 3.645 8.110 11.757 1.00 94.56 93 PHE A O 1
ATOM 727 N N . ILE A 1 94 ? 4.114 8.689 9.649 1.00 95.62 94 ILE A N 1
ATOM 728 C CA . ILE A 1 94 ? 5.568 8.671 9.840 1.00 95.62 94 ILE A CA 1
ATOM 729 C C . ILE A 1 94 ? 6.024 9.746 10.824 1.00 95.62 94 ILE A C 1
ATOM 731 O O . ILE A 1 94 ? 6.983 9.516 11.557 1.00 95.62 94 ILE A O 1
ATOM 735 N N . GLN A 1 95 ? 5.351 10.898 10.862 1.00 96.94 95 GLN A N 1
ATOM 736 C CA . GL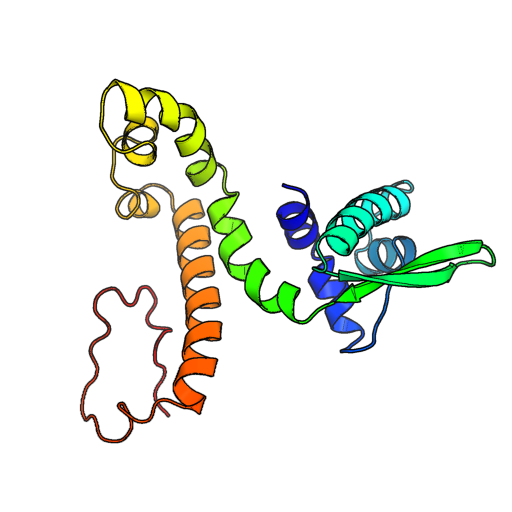N A 1 95 ? 5.738 11.983 11.759 1.00 96.94 95 GLN A CA 1
ATOM 737 C C . GLN A 1 95 ? 5.722 11.568 13.233 1.00 96.94 95 GLN A C 1
ATOM 739 O O . GLN A 1 95 ? 6.566 12.033 13.990 1.00 96.94 95 GLN A O 1
ATOM 744 N N . SER A 1 96 ? 4.845 10.640 13.622 1.00 97.38 96 SER A N 1
ATOM 745 C CA . SER A 1 96 ? 4.779 10.113 14.988 1.00 97.38 96 SER A CA 1
ATOM 746 C C . SER A 1 96 ? 6.085 9.454 15.437 1.00 97.38 96 SER A C 1
ATOM 748 O O . SER A 1 96 ? 6.390 9.464 16.622 1.00 97.38 96 SER A O 1
ATOM 750 N N . TRP A 1 97 ? 6.900 8.921 14.520 1.00 97.12 97 TRP A N 1
ATOM 751 C CA . TRP A 1 97 ? 8.192 8.330 14.884 1.00 97.12 97 TRP A CA 1
ATOM 752 C C . TRP A 1 97 ? 9.201 9.355 15.408 1.00 97.12 97 TRP A C 1
ATOM 754 O O . TRP A 1 97 ? 10.096 8.968 16.154 1.00 97.12 97 TRP A O 1
ATOM 764 N N . PHE A 1 98 ? 9.060 10.637 15.053 1.00 97.12 98 PHE A N 1
ATOM 765 C CA . PHE A 1 98 ? 9.941 11.698 15.553 1.00 97.12 98 PHE A CA 1
ATOM 766 C C . PHE A 1 98 ? 9.637 12.108 16.999 1.00 97.12 98 PHE A C 1
ATOM 768 O O . PHE A 1 98 ? 10.469 12.770 17.598 1.00 97.12 98 PHE A O 1
ATOM 775 N N . GLU A 1 99 ? 8.494 11.694 17.554 1.00 98.06 99 GLU A N 1
ATOM 776 C CA . GLU A 1 99 ? 8.113 11.930 18.958 1.00 98.06 99 GLU A CA 1
ATOM 777 C C . GLU A 1 99 ? 8.205 10.650 19.806 1.00 98.06 99 GLU A C 1
ATOM 779 O O . GLU A 1 99 ? 7.711 10.596 20.935 1.00 98.06 99 GLU A O 1
ATOM 784 N N . LEU A 1 100 ? 8.781 9.571 19.260 1.00 98.06 100 LEU A N 1
ATOM 785 C CA . LEU A 1 100 ? 8.845 8.290 19.960 1.00 98.06 100 LEU A CA 1
ATOM 786 C C . LEU A 1 100 ? 9.755 8.358 21.192 1.00 98.06 100 LEU A C 1
ATOM 788 O O . LEU A 1 100 ? 9.399 7.830 22.242 1.00 98.06 100 LEU A O 1
ATOM 792 N N . ASP A 1 101 ? 10.919 8.990 21.074 1.00 98.00 101 ASP A N 1
ATOM 793 C CA . ASP A 1 101 ? 11.855 9.166 22.184 1.00 98.00 101 ASP A CA 1
ATOM 794 C C . ASP A 1 101 ? 11.264 10.063 23.278 1.00 98.00 101 ASP A C 1
ATOM 796 O O . ASP A 1 101 ? 11.308 9.709 24.458 1.00 98.00 101 ASP A O 1
ATOM 800 N N . ASP A 1 102 ? 10.619 11.167 22.895 1.00 98.12 102 ASP A N 1
ATOM 801 C CA . ASP A 1 102 ? 9.927 12.046 23.834 1.00 98.12 102 ASP A CA 1
ATOM 802 C C . ASP A 1 102 ? 8.785 11.321 24.559 1.00 98.12 102 ASP A C 1
ATOM 804 O O . ASP A 1 102 ? 8.640 11.456 25.772 1.00 98.12 102 ASP A O 1
ATOM 808 N N . ALA A 1 103 ? 8.010 10.487 23.859 1.00 98.19 103 ALA A N 1
ATOM 809 C CA . ALA A 1 103 ? 6.976 9.656 24.474 1.00 98.19 103 ALA A CA 1
ATOM 810 C C . ALA A 1 103 ? 7.536 8.622 25.457 1.00 98.19 103 ALA A C 1
ATOM 812 O O . ALA A 1 103 ? 6.925 8.391 26.500 1.00 98.19 103 ALA A O 1
ATOM 813 N N . VAL A 1 104 ? 8.704 8.035 25.179 1.00 98.31 104 VAL A N 1
ATOM 814 C CA . VAL A 1 104 ? 9.375 7.122 26.118 1.00 98.31 104 VAL A CA 1
ATOM 815 C C . VAL A 1 104 ? 9.824 7.862 27.380 1.00 98.31 104 VAL A C 1
ATOM 817 O O . VAL A 1 104 ? 9.666 7.339 28.481 1.00 98.31 104 VAL A O 1
ATOM 820 N N . VAL A 1 105 ? 10.364 9.076 27.239 1.00 98.44 105 VAL A N 1
ATOM 821 C CA . VAL A 1 105 ? 10.923 9.842 28.367 1.00 98.44 105 VAL A CA 1
ATOM 822 C C . VAL A 1 105 ? 9.845 10.561 29.179 1.00 98.44 105 VAL A C 1
ATOM 824 O O . VAL A 1 105 ? 9.901 10.575 30.407 1.00 98.44 105 VAL A O 1
ATOM 827 N N . LYS A 1 106 ? 8.879 11.189 28.509 1.00 98.12 106 LYS A N 1
ATOM 828 C CA . LYS A 1 106 ? 7.900 12.105 29.116 1.00 98.12 106 LYS A CA 1
ATOM 829 C C . LYS A 1 106 ? 6.485 11.530 29.177 1.00 98.12 106 LYS A C 1
ATOM 831 O O . LYS A 1 106 ? 5.596 12.175 29.728 1.00 98.12 106 LYS A O 1
ATOM 836 N N . GLY A 1 107 ? 6.266 10.339 28.625 1.00 97.19 107 GLY A N 1
ATOM 837 C CA . GLY A 1 107 ? 4.942 9.737 28.494 1.00 97.19 107 GLY A CA 1
ATOM 838 C C . GLY A 1 107 ? 4.093 10.379 27.392 1.00 97.19 107 GLY A C 1
ATOM 839 O O . GLY A 1 107 ? 4.453 11.400 26.801 1.00 97.19 107 GLY A O 1
ATOM 840 N N . GLY A 1 108 ? 2.937 9.770 27.127 1.00 97.56 108 GLY A N 1
ATOM 841 C CA . GLY A 1 108 ? 2.011 10.148 26.055 1.00 97.56 108 GLY A CA 1
ATOM 842 C C . GLY A 1 108 ? 2.123 9.248 24.821 1.00 97.56 108 GLY A C 1
ATOM 843 O O . GLY A 1 108 ? 2.931 8.323 24.779 1.00 97.56 108 GLY A O 1
ATOM 844 N N . VAL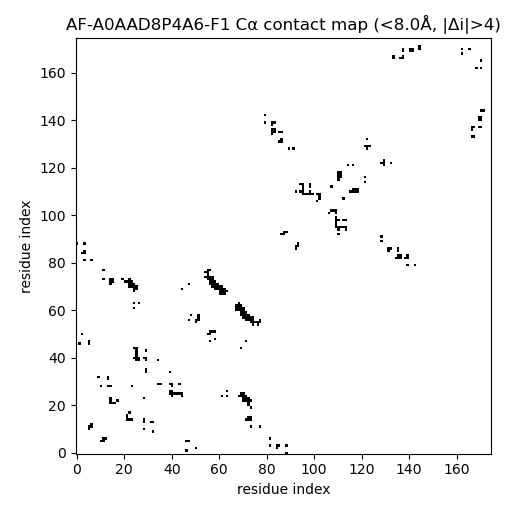 A 1 109 ? 1.286 9.513 23.818 1.00 98.06 109 VAL A N 1
ATOM 845 C CA . VAL A 1 109 ? 1.270 8.777 22.546 1.00 98.06 109 VAL A CA 1
ATOM 846 C C . VAL A 1 109 ? 1.977 9.624 21.482 1.00 98.06 109 VAL A C 1
ATOM 848 O O . VAL A 1 109 ? 1.616 10.790 21.321 1.00 98.06 109 VAL A O 1
ATOM 851 N N . PRO A 1 110 ? 2.961 9.086 20.733 1.00 98.31 110 PRO A N 1
ATOM 852 C CA . PRO A 1 110 ? 3.710 9.881 19.758 1.00 98.31 110 PRO A CA 1
ATOM 853 C C . PRO A 1 110 ? 2.834 10.537 18.682 1.00 98.31 110 PRO A C 1
ATOM 855 O O . PRO A 1 110 ? 3.087 11.668 18.283 1.00 98.31 110 PRO A O 1
ATOM 858 N N . PHE A 1 111 ? 1.777 9.858 18.224 1.00 98.25 111 PHE A N 1
ATOM 859 C CA . PHE A 1 111 ? 0.833 10.436 17.262 1.00 98.25 111 PHE A CA 1
ATOM 860 C C . PHE A 1 111 ? 0.137 11.675 17.834 1.00 98.25 111 PHE A C 1
ATOM 862 O O . PHE A 1 111 ? 0.165 12.738 17.214 1.00 98.25 111 PHE A O 1
ATOM 869 N N . ASP A 1 112 ? -0.409 11.551 19.040 1.00 98.19 112 ASP A N 1
ATOM 870 C CA . ASP A 1 112 ? -1.132 12.615 19.732 1.00 98.19 112 ASP A CA 1
ATOM 871 C C . ASP A 1 112 ? -0.213 13.804 20.050 1.00 98.19 112 ASP A C 1
ATOM 873 O O . ASP A 1 112 ? -0.641 14.949 19.961 1.00 98.19 112 ASP A O 1
ATOM 877 N N . LYS A 1 113 ? 1.071 13.564 20.352 1.00 97.81 113 LYS A N 1
ATOM 878 C CA . LYS A 1 113 ? 2.065 14.636 20.543 1.00 97.81 113 LYS A CA 1
ATOM 879 C C . LYS A 1 113 ? 2.290 15.469 19.283 1.00 97.81 113 LYS A C 1
ATOM 881 O O . LYS A 1 113 ? 2.380 16.689 19.376 1.00 97.81 113 LYS A O 1
ATOM 886 N N . VAL A 1 114 ? 2.366 14.824 18.118 1.00 97.94 114 VAL A N 1
ATOM 887 C CA . VAL A 1 114 ? 2.553 15.520 16.834 1.00 97.94 114 VAL A CA 1
ATOM 888 C C . VAL A 1 114 ? 1.291 16.272 16.423 1.00 97.94 114 VAL A C 1
ATOM 890 O O . VAL A 1 114 ? 1.368 17.394 15.928 1.00 97.94 114 VAL A O 1
ATOM 893 N N . HIS A 1 115 ? 0.132 15.633 16.575 1.00 97.69 115 HIS A N 1
ATOM 894 C CA . HIS A 1 115 ? -1.099 16.057 15.906 1.00 97.69 115 HIS A CA 1
ATOM 895 C C . HIS A 1 115 ? -2.150 16.660 16.843 1.00 97.69 115 HIS A C 1
ATOM 897 O O . HIS A 1 115 ? -3.160 17.177 16.373 1.00 97.69 115 HIS A O 1
ATOM 903 N N . GLY A 1 116 ? -1.931 16.601 18.156 1.00 97.31 116 GLY A N 1
ATOM 904 C CA . GLY A 1 116 ? -2.801 17.169 19.190 1.00 97.31 116 GLY A CA 1
ATOM 905 C C . GLY A 1 116 ? -4.106 16.409 19.446 1.00 97.31 116 GLY A C 1
ATOM 906 O O . GLY A 1 116 ? -4.845 16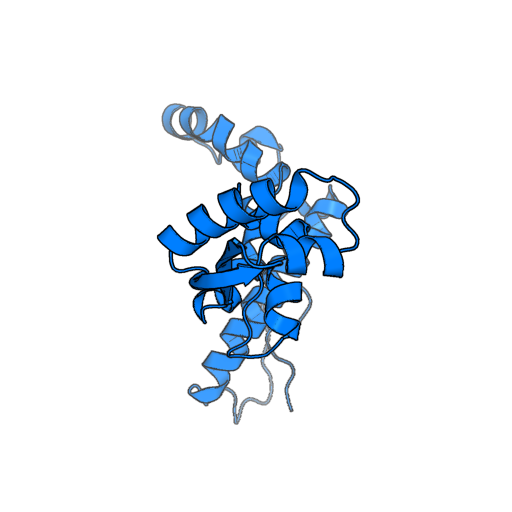.784 20.351 1.00 97.31 116 GLY A O 1
ATOM 907 N N . VAL A 1 117 ? -4.397 15.359 18.673 1.00 97.56 117 VAL A N 1
ATOM 908 C CA . VAL A 1 117 ? -5.609 14.531 18.773 1.00 97.56 117 VAL A CA 1
ATOM 909 C C . VAL A 1 117 ? -5.277 13.059 18.553 1.00 97.56 117 VAL A C 1
ATOM 911 O O . VAL A 1 117 ? -4.247 12.730 17.959 1.00 97.56 117 VAL A O 1
ATOM 914 N N . HIS A 1 118 ? -6.177 12.175 18.982 1.00 96.38 118 HIS A N 1
ATOM 915 C CA . HIS A 1 118 ? -5.996 10.738 18.818 1.00 96.38 118 HIS A CA 1
ATOM 916 C C . HIS A 1 118 ? -6.024 10.315 17.337 1.00 96.38 118 HIS A C 1
ATOM 918 O O . HIS A 1 118 ? -6.739 10.887 16.510 1.00 96.38 118 HIS A O 1
ATOM 924 N N . ALA A 1 119 ? -5.310 9.240 16.992 1.00 94.62 119 ALA A N 1
ATOM 925 C CA . ALA A 1 119 ? -5.194 8.747 15.614 1.00 94.62 119 ALA A CA 1
ATOM 926 C C . ALA A 1 119 ? -6.531 8.376 14.939 1.00 94.62 119 ALA A C 1
ATOM 928 O O . ALA A 1 119 ? -6.618 8.413 13.714 1.00 94.62 119 ALA A O 1
ATOM 929 N N . PHE A 1 120 ? -7.574 8.033 15.705 1.00 93.31 120 PHE A N 1
ATOM 930 C CA . PHE A 1 120 ? -8.925 7.793 15.161 1.00 93.31 120 PHE A CA 1
ATOM 931 C C . PHE A 1 120 ? -9.745 9.073 14.956 1.00 93.31 120 PHE A C 1
ATOM 933 O O . PHE A 1 120 ? -10.694 9.066 14.177 1.00 93.31 120 PHE A O 1
ATOM 940 N N . GLU A 1 121 ? -9.381 10.168 15.619 1.00 96.12 121 GLU A N 1
ATOM 941 C CA . GLU A 1 121 ? -10.039 11.469 15.473 1.00 96.12 121 GLU A CA 1
ATOM 942 C C . GLU A 1 121 ? -9.418 12.265 14.322 1.00 96.12 121 GLU A C 1
ATOM 944 O O . GLU A 1 121 ? -10.126 12.941 13.576 1.00 96.12 121 GLU A O 1
ATOM 949 N N . TYR A 1 122 ? -8.106 12.126 14.113 1.00 97.25 122 TYR A N 1
ATOM 950 C CA . TYR A 1 122 ? -7.363 12.850 13.081 1.00 97.25 122 TYR A CA 1
ATOM 951 C C . TYR A 1 122 ? -7.924 12.727 11.652 1.00 97.25 122 TYR A C 1
ATOM 953 O O . TYR A 1 122 ? -7.954 13.738 10.950 1.00 97.25 122 TYR A O 1
ATOM 961 N N . PRO A 1 123 ? -8.424 11.563 11.182 1.00 96.50 123 PRO A N 1
ATOM 962 C CA . PRO A 1 123 ? -9.060 11.466 9.870 1.00 96.50 123 PRO A CA 1
ATOM 963 C C . PRO A 1 123 ? -10.232 12.438 9.670 1.00 96.50 123 PRO A C 1
ATOM 965 O O . PRO A 1 123 ? -10.494 12.852 8.546 1.00 96.50 123 PRO A O 1
ATOM 968 N N . SER A 1 124 ? -10.922 12.860 10.733 1.00 96.38 124 SER A N 1
ATOM 969 C CA . SER A 1 124 ? -11.972 13.880 10.606 1.00 96.38 124 SER A CA 1
ATOM 970 C C . SER A 1 124 ? -11.429 15.279 10.268 1.00 96.38 124 SER A C 1
ATOM 972 O O . SER A 1 124 ? -12.177 16.116 9.766 1.00 96.38 124 SER A O 1
ATOM 974 N N . LEU A 1 125 ? -10.134 15.521 10.505 1.00 97.31 125 LEU A N 1
ATOM 975 C CA . LEU A 1 125 ? -9.446 16.799 10.294 1.00 97.31 125 LEU A CA 1
ATOM 976 C C . LEU A 1 125 ? -8.691 16.871 8.954 1.00 97.31 125 LEU A C 1
ATOM 978 O O . LEU A 1 125 ? -8.531 17.956 8.400 1.00 97.31 125 LEU A O 1
ATOM 982 N N . ASP A 1 126 ? -8.234 15.733 8.420 1.00 97.69 126 ASP A N 1
ATOM 983 C CA . ASP A 1 126 ? -7.529 15.638 7.133 1.00 97.69 126 ASP A CA 1
ATOM 984 C C . ASP A 1 126 ? -8.242 14.638 6.209 1.00 97.69 126 ASP A C 1
ATOM 986 O O . ASP A 1 126 ? -8.050 13.423 6.296 1.00 97.69 126 ASP A O 1
ATOM 990 N N . ALA A 1 127 ? -9.032 15.165 5.267 1.00 97.25 127 ALA A N 1
ATOM 991 C CA . ALA A 1 127 ? -9.785 14.365 4.301 1.00 97.25 127 ALA A CA 1
ATOM 992 C C . ALA A 1 127 ? -8.893 13.469 3.420 1.00 97.25 127 ALA A C 1
ATOM 994 O O . ALA A 1 127 ? -9.286 12.355 3.071 1.00 97.25 127 ALA A O 1
ATOM 995 N N . ARG A 1 128 ? -7.677 13.918 3.086 1.00 97.00 128 ARG A N 1
ATOM 996 C CA . ARG A 1 128 ? -6.725 13.139 2.284 1.00 97.00 128 ARG A CA 1
ATOM 997 C C . ARG A 1 128 ? -6.168 11.981 3.108 1.00 97.00 128 ARG A C 1
ATOM 999 O O . ARG A 1 128 ? -6.076 10.861 2.605 1.00 97.00 128 ARG A O 1
ATOM 1006 N N . PHE A 1 129 ? -5.818 12.215 4.372 1.00 96.25 129 PHE A N 1
ATOM 1007 C CA . PHE A 1 129 ? -5.400 11.129 5.261 1.00 96.25 129 PHE A CA 1
ATOM 1008 C C . PHE A 1 129 ? -6.548 10.159 5.563 1.00 96.25 129 PHE A C 1
ATOM 1010 O O . PHE A 1 129 ? -6.324 8.952 5.591 1.00 96.25 129 PHE A O 1
ATOM 1017 N N . ASN A 1 130 ? -7.779 10.653 5.703 1.00 96.62 130 ASN A N 1
ATOM 1018 C CA . ASN A 1 130 ? -8.967 9.817 5.866 1.00 96.62 130 ASN A CA 1
ATOM 1019 C C . ASN A 1 130 ? -9.168 8.846 4.701 1.00 96.62 130 ASN A C 1
ATOM 1021 O O . ASN A 1 130 ? -9.482 7.676 4.916 1.00 96.62 130 ASN A O 1
ATOM 1025 N N . GLU A 1 131 ? -8.953 9.301 3.464 1.00 95.44 131 GLU A N 1
ATOM 1026 C CA . GLU A 1 131 ? -9.000 8.424 2.293 1.00 95.44 131 GLU A CA 1
ATOM 1027 C C . GLU A 1 131 ? -7.913 7.342 2.366 1.00 95.44 131 GLU A C 1
ATOM 1029 O O . GLU A 1 131 ? -8.204 6.158 2.183 1.00 95.44 131 GLU A O 1
ATOM 1034 N N . VAL A 1 132 ? -6.671 7.723 2.691 1.00 93.94 132 VAL A N 1
ATOM 1035 C CA . VAL A 1 132 ? -5.551 6.778 2.843 1.00 93.94 132 VAL A CA 1
ATOM 1036 C C . VAL A 1 132 ? -5.847 5.739 3.928 1.00 93.94 132 VAL A C 1
ATOM 1038 O O . VAL A 1 132 ? -5.667 4.542 3.694 1.00 93.94 132 VAL A O 1
ATOM 1041 N N . PHE A 1 133 ? -6.332 6.183 5.087 1.00 94.62 133 PHE A N 1
ATOM 1042 C CA . PHE A 1 133 ? -6.691 5.333 6.217 1.00 94.62 133 PHE A CA 1
ATOM 1043 C C . PHE A 1 133 ? -7.799 4.345 5.841 1.00 94.62 133 PHE A C 1
ATOM 1045 O O . PHE A 1 133 ? -7.607 3.131 5.944 1.00 94.62 133 PHE A O 1
ATOM 1052 N N . ASN A 1 134 ? -8.926 4.841 5.325 1.00 94.25 134 ASN A N 1
ATOM 1053 C CA . ASN A 1 134 ? -10.064 3.993 4.979 1.00 94.25 134 ASN A CA 1
ATOM 1054 C C . ASN A 1 134 ? -9.731 3.014 3.854 1.00 94.25 134 ASN A C 1
ATOM 1056 O O . ASN A 1 134 ? -10.098 1.843 3.933 1.00 94.25 134 ASN A O 1
ATOM 1060 N N . LYS A 1 135 ? -8.986 3.445 2.831 1.00 92.62 135 LYS A N 1
ATOM 1061 C CA . LYS A 1 135 ? -8.555 2.562 1.740 1.00 92.62 135 LYS A CA 1
ATOM 1062 C C . LYS A 1 135 ? -7.649 1.440 2.246 1.00 92.62 135 LYS A C 1
ATOM 1064 O O . LYS A 1 135 ? -7.798 0.299 1.810 1.00 92.62 135 LYS A O 1
ATOM 1069 N N . ALA A 1 136 ? -6.734 1.742 3.168 1.00 91.56 136 ALA A N 1
ATOM 1070 C CA . ALA A 1 136 ? -5.883 0.732 3.787 1.00 91.56 136 ALA A CA 1
ATOM 1071 C C . ALA A 1 136 ? -6.710 -0.282 4.595 1.00 91.56 136 ALA A C 1
ATOM 1073 O O . ALA A 1 136 ? -6.530 -1.487 4.409 1.00 91.56 136 ALA A O 1
ATOM 1074 N N . MET A 1 137 ? -7.649 0.194 5.424 1.00 92.50 137 MET A N 1
ATOM 1075 C CA . MET A 1 137 ? -8.527 -0.663 6.231 1.00 92.50 137 MET A CA 1
ATOM 1076 C C . MET A 1 137 ? -9.425 -1.549 5.361 1.00 92.50 137 MET A C 1
ATOM 1078 O O . MET A 1 137 ? -9.428 -2.763 5.535 1.00 92.50 137 MET A O 1
ATOM 1082 N N . VAL A 1 138 ? -10.113 -0.982 4.364 1.00 91.94 138 VAL A N 1
ATOM 1083 C CA . VAL A 1 138 ? -10.977 -1.738 3.438 1.00 91.94 138 VAL A CA 1
ATOM 1084 C C . VAL A 1 138 ? -10.196 -2.832 2.716 1.00 91.94 138 VAL A C 1
ATOM 1086 O O . VAL A 1 138 ? -10.620 -3.989 2.693 1.00 91.94 138 VAL A O 1
ATOM 1089 N N . ASN A 1 139 ? -9.044 -2.491 2.133 1.00 89.50 139 ASN A N 1
ATOM 1090 C CA . ASN A 1 139 ? -8.253 -3.450 1.366 1.00 89.50 139 ASN A CA 1
ATOM 1091 C C . ASN A 1 139 ? -7.705 -4.573 2.256 1.00 89.50 139 ASN A C 1
ATOM 1093 O O . ASN A 1 139 ? -7.741 -5.739 1.862 1.00 89.50 139 ASN A O 1
ATOM 1097 N N . TYR A 1 140 ? -7.217 -4.236 3.453 1.00 89.25 140 TYR A N 1
ATOM 1098 C CA . TYR A 1 140 ? -6.707 -5.224 4.398 1.00 89.25 140 TYR A CA 1
ATOM 1099 C C . TYR A 1 140 ? -7.821 -6.153 4.899 1.00 89.25 140 TYR A C 1
ATOM 1101 O O . TYR A 1 140 ? -7.706 -7.373 4.767 1.00 89.25 140 TYR A O 1
ATOM 1109 N N . THR A 1 141 ? -8.933 -5.589 5.380 1.00 90.81 141 THR A N 1
ATOM 1110 C CA . THR A 1 141 ? -10.087 -6.353 5.869 1.00 90.81 141 THR A CA 1
ATOM 1111 C C . THR A 1 141 ? -10.663 -7.254 4.783 1.00 90.81 141 THR A C 1
ATOM 1113 O O . THR A 1 141 ? -10.938 -8.418 5.053 1.00 90.81 141 THR A O 1
ATOM 1116 N N . THR A 1 142 ? -10.765 -6.781 3.536 1.00 90.25 142 THR A N 1
ATOM 1117 C CA . THR A 1 142 ? -11.259 -7.594 2.410 1.00 90.25 142 THR A CA 1
ATOM 1118 C C . THR A 1 142 ? -10.415 -8.853 2.201 1.00 90.25 142 THR A C 1
ATOM 1120 O O . THR A 1 142 ? -10.954 -9.939 1.987 1.00 90.25 142 THR A O 1
ATOM 1123 N N . ILE A 1 143 ? -9.084 -8.732 2.265 1.00 88.44 143 ILE A N 1
ATOM 1124 C CA . ILE A 1 143 ? -8.183 -9.878 2.097 1.00 88.44 143 ILE A CA 1
ATOM 1125 C C . ILE A 1 143 ? -8.350 -10.863 3.254 1.00 88.44 143 ILE A C 1
ATOM 1127 O O . ILE A 1 143 ? -8.498 -12.058 3.008 1.00 88.44 143 ILE A O 1
ATOM 1131 N N . ILE A 1 144 ? -8.347 -10.370 4.494 1.00 89.38 144 ILE A N 1
ATOM 1132 C CA . ILE A 1 144 ? -8.439 -11.219 5.686 1.00 89.38 144 ILE A CA 1
ATOM 1133 C C . ILE A 1 144 ? -9.801 -11.909 5.764 1.00 89.38 144 ILE A C 1
ATOM 1135 O O . ILE A 1 144 ? -9.854 -13.130 5.893 1.00 89.38 144 ILE A O 1
ATOM 1139 N N . MET A 1 145 ? -10.899 -11.169 5.609 1.00 92.06 145 MET A N 1
ATOM 1140 C CA . MET A 1 145 ? -12.251 -11.726 5.688 1.00 92.06 145 MET A CA 1
ATOM 1141 C C . MET A 1 145 ? -12.514 -12.758 4.595 1.00 92.06 145 MET A C 1
ATOM 1143 O O . MET A 1 145 ? -13.150 -13.775 4.861 1.00 92.06 145 MET A O 1
ATOM 1147 N N . LYS A 1 146 ? -11.950 -12.575 3.394 1.00 90.75 146 LYS A N 1
ATOM 1148 C CA . LYS A 1 146 ? -12.020 -13.593 2.340 1.00 90.75 146 LYS A CA 1
ATOM 1149 C C . LYS A 1 146 ? -11.358 -14.910 2.747 1.00 90.75 146 LYS A C 1
ATOM 1151 O O . LYS A 1 146 ? -11.819 -15.959 2.312 1.00 90.75 146 LYS A O 1
ATOM 1156 N N . GLU A 1 147 ? -10.282 -14.879 3.528 1.00 90.38 147 GLU A N 1
ATOM 1157 C CA . GLU A 1 147 ? -9.641 -16.097 4.037 1.00 90.38 147 GLU A CA 1
ATOM 1158 C C . GLU A 1 147 ? -10.394 -16.676 5.241 1.00 90.38 147 GLU A C 1
ATOM 1160 O O . GLU A 1 147 ? -10.614 -17.883 5.285 1.00 90.38 147 GLU A O 1
ATOM 1165 N N . VAL A 1 148 ? -10.864 -15.831 6.167 1.00 92.44 148 VAL A N 1
ATOM 1166 C CA . VAL A 1 148 ? -11.662 -16.252 7.335 1.00 92.44 148 VAL A CA 1
ATOM 1167 C C . VAL A 1 148 ? -12.917 -17.005 6.899 1.00 92.44 148 VAL A C 1
ATOM 1169 O O . VAL A 1 148 ? -13.172 -18.104 7.384 1.00 92.44 148 VAL A O 1
ATOM 1172 N N . LEU A 1 149 ? -13.668 -16.471 5.932 1.00 92.25 149 LEU A N 1
ATOM 1173 C CA . LEU A 1 149 ? -14.915 -17.077 5.454 1.00 92.25 149 LEU A CA 1
ATOM 1174 C C . LEU A 1 149 ? -14.719 -18.428 4.738 1.00 92.25 149 LEU A C 1
ATOM 1176 O O . LEU A 1 149 ? -15.694 -19.136 4.503 1.00 92.25 149 LEU A O 1
ATOM 1180 N N . LYS A 1 150 ? -13.482 -18.830 4.405 1.00 93.69 150 LYS A N 1
ATOM 1181 C CA . LYS A 1 150 ? -13.219 -20.173 3.853 1.00 93.69 150 LYS A CA 1
ATOM 1182 C C . LYS A 1 150 ? -13.304 -21.271 4.905 1.00 93.69 150 LYS A C 1
ATOM 1184 O O . LYS A 1 150 ? -13.570 -22.417 4.552 1.00 93.69 150 LYS A O 1
ATOM 1189 N N . THR A 1 151 ? -13.021 -20.953 6.165 1.00 95.44 151 THR A N 1
ATOM 1190 C CA . THR A 1 151 ? -12.872 -21.953 7.233 1.00 95.44 151 THR A CA 1
ATOM 1191 C C . THR A 1 151 ? -13.797 -21.698 8.415 1.00 95.44 151 THR A C 1
ATOM 1193 O O . THR A 1 151 ? -14.227 -22.646 9.067 1.00 95.44 151 THR A O 1
ATOM 1196 N N . TYR A 1 152 ? -14.146 -20.441 8.683 1.00 94.44 152 TYR A N 1
ATOM 1197 C CA . TYR A 1 152 ? -15.023 -20.066 9.779 1.00 94.44 152 TYR A CA 1
ATOM 1198 C C . TYR A 1 152 ? -16.490 -20.072 9.343 1.00 94.44 152 TYR A C 1
ATOM 1200 O O . TYR A 1 152 ? -16.896 -19.298 8.480 1.00 94.44 152 TYR A O 1
ATOM 1208 N N . ARG A 1 153 ? -17.292 -20.930 9.980 1.00 93.31 153 ARG A N 1
ATOM 1209 C CA . ARG A 1 153 ? -18.733 -21.107 9.707 1.00 93.31 153 ARG A CA 1
ATOM 1210 C C . ARG A 1 153 ? -19.642 -20.524 10.794 1.00 93.31 153 ARG A C 1
ATOM 1212 O O . ARG A 1 153 ? -20.840 -20.774 10.800 1.00 93.31 153 ARG A O 1
ATOM 1219 N N . GLY A 1 154 ? -19.094 -19.748 11.733 1.00 93.44 154 GLY A N 1
ATOM 1220 C CA . GLY A 1 154 ? -19.874 -19.179 12.841 1.00 93.44 154 GLY A CA 1
ATOM 1221 C C . GLY A 1 154 ? -20.886 -18.104 12.425 1.00 93.44 154 GLY A C 1
ATOM 1222 O O . GLY A 1 154 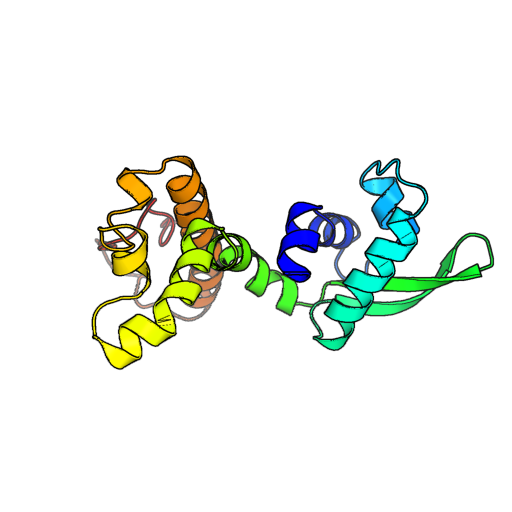? -21.720 -17.726 13.241 1.00 93.44 154 GLY A O 1
ATOM 1223 N N . PHE A 1 155 ? -20.840 -17.635 11.172 1.00 91.19 155 PHE A N 1
ATOM 1224 C CA . PHE A 1 155 ? -21.784 -16.652 10.629 1.00 91.19 155 PHE A CA 1
ATOM 1225 C C . PHE A 1 155 ? -23.003 -17.273 9.924 1.00 91.19 155 PHE A C 1
ATOM 1227 O O . PHE A 1 155 ? -23.978 -16.565 9.697 1.00 91.19 155 PHE A O 1
ATOM 1234 N N . ASP A 1 156 ? -22.984 -18.572 9.603 1.00 90.44 156 ASP A N 1
ATOM 1235 C CA . ASP A 1 156 ? -23.942 -19.199 8.675 1.00 90.44 156 ASP A CA 1
ATOM 1236 C C . ASP A 1 156 ? -25.417 -19.099 9.095 1.00 90.44 156 ASP A C 1
ATOM 1238 O O . ASP A 1 156 ? -26.293 -19.049 8.238 1.00 90.44 156 ASP A O 1
ATOM 1242 N N . ASN A 1 157 ? -25.698 -19.081 10.400 1.00 90.81 157 ASN A N 1
ATOM 1243 C CA . ASN A 1 157 ? -27.061 -19.125 10.947 1.00 90.81 157 ASN A CA 1
ATOM 1244 C C . ASN A 1 157 ? -27.390 -17.899 11.810 1.00 90.81 157 ASN A C 1
ATOM 1246 O O . ASN A 1 157 ? -28.246 -17.969 12.692 1.00 90.81 157 ASN A O 1
ATOM 1250 N N . LEU A 1 158 ? -26.677 -16.788 11.613 1.00 91.50 158 LEU A N 1
ATOM 1251 C CA . LEU A 1 158 ? -26.947 -15.554 12.342 1.00 91.50 158 LEU A CA 1
ATOM 1252 C C . LEU A 1 158 ? -27.968 -14.707 11.583 1.00 91.50 158 LEU A C 1
ATOM 1254 O O . LEU A 1 158 ? -27.742 -14.319 10.442 1.00 91.50 158 LEU A O 1
ATOM 1258 N N . GLU A 1 159 ? -29.061 -14.345 12.252 1.00 91.62 159 GLU A N 1
ATOM 1259 C CA . GLU A 1 159 ? -30.048 -13.402 11.704 1.00 91.62 159 GLU A CA 1
ATOM 1260 C C . GLU A 1 159 ? -29.503 -11.971 11.624 1.00 91.62 159 GLU A C 1
ATOM 1262 O O . GLU A 1 159 ? -29.947 -11.158 10.812 1.00 91.62 159 GLU A O 1
ATOM 1267 N N . ARG A 1 160 ? -28.550 -11.633 12.499 1.00 91.12 160 ARG A N 1
ATOM 1268 C CA . ARG A 1 160 ? -27.971 -10.296 12.583 1.00 91.12 160 ARG A CA 1
ATOM 1269 C C . ARG A 1 160 ? -26.520 -10.356 13.022 1.00 91.12 160 ARG A C 1
ATOM 1271 O O . ARG A 1 160 ? -26.183 -11.002 14.010 1.00 91.12 160 ARG A O 1
ATOM 1278 N N . VAL A 1 161 ? -25.695 -9.585 12.326 1.00 91.31 161 VAL A N 1
ATOM 1279 C CA . VAL A 1 161 ? -24.313 -9.289 12.701 1.00 91.31 161 VAL A CA 1
ATOM 1280 C C . VAL A 1 161 ? -24.164 -7.774 12.751 1.00 91.31 161 VAL A C 1
ATOM 1282 O O . VAL A 1 161 ? -24.617 -7.076 11.845 1.00 91.31 161 VAL A O 1
ATOM 1285 N N . VAL A 1 162 ? -23.558 -7.264 13.822 1.00 93.50 162 VAL A N 1
ATOM 1286 C CA . VAL A 1 162 ? -23.234 -5.841 13.970 1.00 93.50 162 VAL A CA 1
ATOM 1287 C C . VAL A 1 162 ? -21.720 -5.706 14.021 1.00 93.50 162 VAL A C 1
ATOM 1289 O O . VAL A 1 162 ? -21.085 -6.193 14.953 1.00 93.50 162 VAL A O 1
ATOM 1292 N N . ASP A 1 163 ? -21.156 -5.046 13.013 1.00 93.25 163 ASP A N 1
ATOM 1293 C CA . ASP A 1 163 ? -19.728 -4.745 12.936 1.00 93.25 163 ASP A CA 1
ATOM 1294 C C . ASP A 1 163 ? -19.439 -3.405 13.631 1.00 93.25 163 ASP A C 1
ATOM 1296 O O . ASP A 1 163 ? -19.552 -2.322 13.044 1.00 93.25 163 ASP A O 1
ATOM 1300 N N . VAL A 1 164 ? -19.145 -3.475 14.931 1.00 94.69 164 VAL A N 1
ATOM 1301 C CA . VAL A 1 164 ? -18.839 -2.295 15.747 1.00 94.69 164 VAL A CA 1
ATOM 1302 C C . VAL A 1 164 ? -17.464 -1.761 15.353 1.00 94.69 164 VAL A C 1
ATOM 1304 O O . VAL A 1 164 ? -16.450 -2.414 15.574 1.00 94.69 164 VAL A O 1
ATOM 1307 N N . GLY A 1 165 ? -17.434 -0.551 14.791 1.00 90.31 165 GLY A N 1
ATOM 1308 C CA . GLY A 1 165 ? -16.206 0.019 14.232 1.00 90.31 165 GLY A CA 1
ATOM 1309 C C . GLY A 1 165 ? -15.876 -0.485 12.822 1.00 90.31 165 GLY A C 1
ATOM 1310 O O . GLY A 1 165 ? -14.739 -0.335 12.387 1.00 90.31 165 GLY A O 1
ATOM 1311 N N . GLY A 1 166 ? -16.856 -1.017 12.081 1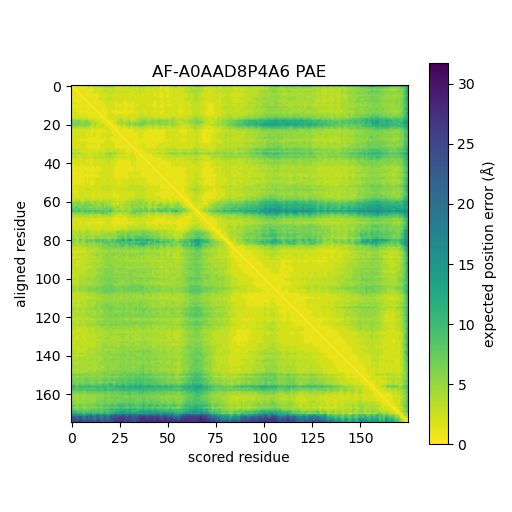.00 90.69 166 GLY A N 1
ATOM 1312 C CA . GLY A 1 166 ? -16.681 -1.601 10.741 1.00 90.69 166 GLY A CA 1
ATOM 1313 C C . GLY A 1 166 ? -16.243 -0.657 9.611 1.00 90.69 166 GLY A C 1
ATOM 1314 O O . GLY A 1 166 ? -16.271 -1.034 8.435 1.00 90.69 166 GLY A O 1
ATOM 1315 N N . GLY A 1 167 ? -15.866 0.584 9.931 1.00 90.25 167 GLY A N 1
ATOM 1316 C CA . GLY A 1 167 ? -15.422 1.593 8.973 1.00 90.25 167 GLY A CA 1
ATOM 1317 C C . GLY A 1 167 ? -16.445 1.813 7.858 1.00 90.25 167 GLY A C 1
ATOM 1318 O O . GLY A 1 167 ? -17.588 2.178 8.111 1.00 90.25 167 GLY A O 1
ATOM 1319 N N . LEU A 1 168 ? -16.039 1.552 6.612 1.00 91.06 168 LEU A N 1
ATOM 1320 C CA . LEU A 1 168 ? -16.902 1.680 5.429 1.00 91.06 168 LEU A CA 1
ATOM 1321 C C . LEU A 1 168 ? -17.805 0.455 5.168 1.00 91.06 168 LEU A C 1
ATOM 1323 O O . LEU A 1 168 ? -18.345 0.320 4.072 1.00 91.06 168 LEU A O 1
ATOM 1327 N N . GLY A 1 169 ? -17.950 -0.461 6.132 1.00 88.81 169 GLY A N 1
ATOM 1328 C CA . GLY A 1 169 ? -18.894 -1.583 6.047 1.00 88.81 169 GLY A CA 1
ATOM 1329 C C . GLY A 1 169 ? -18.512 -2.642 5.011 1.00 88.81 169 GLY A C 1
ATOM 1330 O O . GLY A 1 169 ? -19.372 -3.203 4.338 1.00 88.81 169 GLY A O 1
ATOM 1331 N N . THR A 1 170 ? -17.212 -2.898 4.840 1.00 85.00 170 THR A N 1
ATOM 1332 C CA . THR A 1 170 ? -16.707 -3.864 3.839 1.00 85.00 170 THR A CA 1
ATOM 1333 C C . THR A 1 170 ? -16.360 -5.234 4.417 1.00 85.00 170 THR A C 1
ATOM 1335 O O . THR A 1 170 ? -16.135 -6.170 3.653 1.00 85.00 170 THR A O 1
ATOM 1338 N N . THR A 1 171 ? -16.359 -5.369 5.746 1.00 82.25 171 THR A N 1
ATOM 1339 C CA . THR A 1 171 ? -16.013 -6.597 6.480 1.00 82.25 171 THR A CA 1
ATOM 1340 C C . THR A 1 171 ? -16.909 -7.768 6.111 1.00 82.25 171 THR A C 1
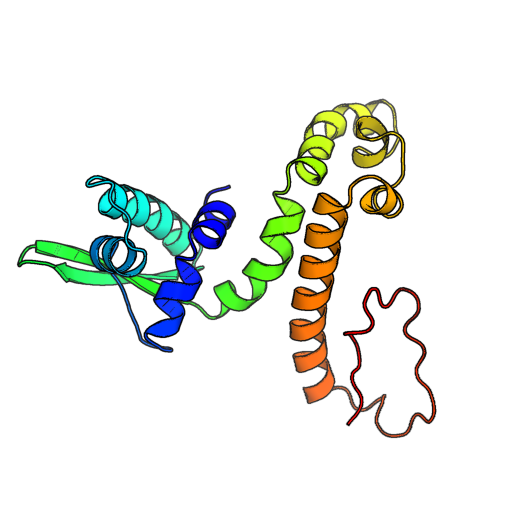ATOM 1342 O O . THR A 1 171 ? -16.438 -8.888 5.923 1.00 82.25 171 THR A O 1
ATOM 1345 N N . TYR A 1 172 ? -18.205 -7.499 5.981 1.00 69.31 172 TYR A N 1
ATOM 1346 C CA . TYR A 1 172 ? -19.203 -8.502 5.674 1.00 69.31 172 TYR A CA 1
ATOM 1347 C C . TYR A 1 172 ? -20.180 -7.930 4.654 1.00 69.31 172 TYR A C 1
ATOM 1349 O O . TYR A 1 172 ? -21.061 -7.140 4.981 1.00 69.31 172 TYR A O 1
ATOM 1357 N N . LYS A 1 173 ? -20.016 -8.334 3.396 1.00 60.16 173 LYS A N 1
ATOM 1358 C CA . LYS A 1 173 ? -21.137 -8.359 2.461 1.00 60.16 173 LYS A CA 1
ATOM 1359 C C . LYS A 1 173 ? -21.683 -9.774 2.559 1.00 60.16 173 LYS A C 1
ATOM 1361 O O . LYS A 1 173 ? -20.966 -10.709 2.209 1.00 60.16 173 LYS A O 1
ATOM 1366 N N . GLY A 1 174 ? -22.879 -9.923 3.128 1.00 50.66 174 GLY A N 1
ATOM 1367 C CA . GLY A 1 174 ? -23.581 -11.205 3.111 1.00 50.66 174 GLY A CA 1
ATOM 1368 C C . GLY A 1 174 ? -23.755 -11.719 1.674 1.00 50.66 174 GLY A C 1
ATOM 1369 O O . GLY A 1 174 ? -23.474 -10.970 0.730 1.00 50.66 174 GLY A O 1
ATOM 1370 N N . PRO A 1 175 ? -24.165 -12.985 1.496 1.00 41.50 175 PRO A N 1
ATOM 1371 C CA . PRO A 1 175 ? -24.628 -13.448 0.191 1.00 41.50 175 PRO A CA 1
ATOM 1372 C C . PRO A 1 175 ? -25.709 -12.525 -0.393 1.00 41.50 175 PRO A C 1
ATOM 1374 O O . PRO A 1 175 ? -26.485 -11.937 0.399 1.00 41.50 175 PRO A O 1
#

Organism: Tagetes erecta (NCBI:txid13708)

Radius of gyration: 20.49 Å; Cα contacts (8 Å, |Δi|>4): 188; chains: 1; bounding box: 52×39×56 Å

Nearest PDB structures (foldseek):
  5xoh-assembly1_A-2  TM=9.560E-01  e=7.738E-15  Kitagawia praeruptora
  6i72-assembly1_A  TM=9.290E-01  e=1.640E-14  Fragaria x ananassa
  1kyw-assembly1_F  TM=9.188E-01  e=5.634E-14  Medicago sativa
  6iwt-assembly1_B  TM=9.136E-01  e=1.266E-12  Kitagawia praeruptora
  3l7w-assembly1_A-2  TM=5.270E-01  e=6.260E-03  Streptococcus mutans UA159

Secondary structure (DSSP, 8-state):
-HHHHHHHTTHHHHHHTT-TT--EEHHHHHHHTT---TTHHHHHHHHHHHHHHTTSEEEEEEEETTEEEEEEEE-HHHHHHHHHHHHHTSHHHHHGGGGHHHHHHH-S-HHHHHHSS-TTTGGGT-HHHHHHHHHHHHHHHHHHHHHHHHH--TTTT-S----TT-TTT-S----

Mean predicted aligned error: 4.77 Å

Sequence (175 aa):
MVLVNIIKLKVLETIAEVGPNGRLSGHDIASRLSILNPDAPDMLDRMLRLLARHSIVTCSEGVHESRPVRMYGLTPVAKYLIPLMHLLQDKVFIQSWFELDDAVVKGGVPFDKVHGVHAFEYPSLDARFNEVFNKAMVNYTTIIMKEVLKTYRGFDNLERVVDVGGGLGTTYKGP

Solvent-accessible surface area (backbone atoms only — not comparable to full-atom values): 10159 Å² total; per-residue (Å²): 113,68,67,52,50,41,52,74,69,42,48,62,58,61,33,53,75,61,39,90,85,24,64,38,32,28,56,56,49,29,59,76,68,68,53,84,57,85,63,42,26,62,52,45,40,58,53,47,53,54,37,31,77,69,57,36,25,45,75,44,83,45,72,53,97,93,36,84,38,61,25,33,25,71,31,81,58,40,74,72,53,57,38,48,40,60,39,68,66,28,68,79,57,45,53,18,65,78,30,42,66,55,22,71,76,73,52,72,54,24,49,31,72,73,66,76,42,53,80,86,56,44,38,82,78,34,67,70,56,30,51,44,46,50,52,19,51,47,50,45,40,44,58,51,40,62,57,46,63,74,76,56,66,88,65,81,85,57,95,73,86,83,69,86,84,44,79,90,60,58,69,67,75,74,136

pLDDT: mean 92.79, std 7.47, range [41.5, 98.44]

InterPro domains:
  IPR001077 O-methyltransferase, C-terminal domain [PF00891] (97-171)
  IPR012967 Caffeic acid 3-O-methyltransferase-like, dimerisation domain [PF08100] (1-82)
  IPR016461 O-methyltransferase-like [PS51683] (1-175)
  IPR016461 O-m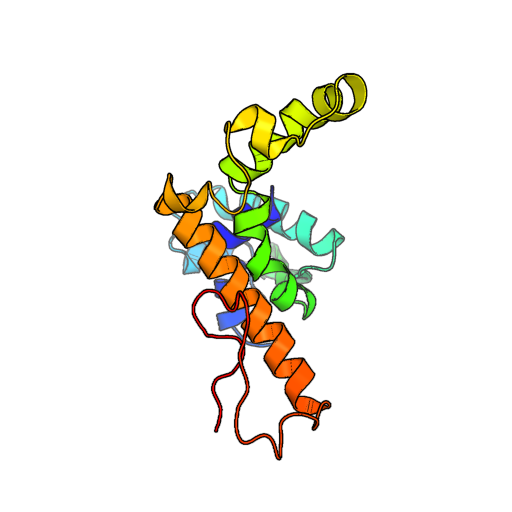ethyltransferase-like [PTHR11746] (1-171)
  IPR029063 S-adenosyl-L-methionine-dependent methyltransferase superfamily [G3DSA:3.40.50.150] (80-173)
  IPR029063 S-adenosyl-L-methionine-dependent methyltransferase superfamily [SSF53335] (80-171)
  IPR036388 Winged helix-like DNA-binding domain superfamily [G3DSA:1.10.10.10] (1-79)
  IPR036390 Winged helix DNA-binding domain superfamily [SSF46785] (1-82)

Foldseek 3Di:
DLLLVCVVLCQQVQQPVCDQPGWDQLVRSCVVSVPPDPCRRVVVLVSQVVCCVVVQWPWDWDDDPNDITIIIHGDPVVLQPNLCCLLCPPPLNVQLVVCPVVCVVVNDRSSCVVQVDDPVCCCVVPVVSVVSVLSSLLSNLLVVLVVCVVPDPPCVPDPDDDDDVCRPVNNDDDD

=== Feature glossary ===
A reading guide for the features in this record.

Start from the sequence.

  · Sequence gives the chain of amino acids in standard one-letter code (A=alanine, C=cysteine, …, Y=tyrosine), read N→C. It is the only feature that is directly encoded by the gene; all structural features are derived from the folded form of this sequence.

Fold it, and you get atomic coordinates and the backbone conformation that goes with them.

  · Structure coordinates are given as an mmCIF _atom_site loop: one row per atom with element, residue name, chain id, sequence number, and x/y/z position in Å. Only the four main-chain atoms per residue are included here; side chains are omitted to keep the record compact.

  · Backbone dihedral angles. Every residue except chain termini has a φ (preceding-C → N → Cα → C) and a ψ (N → Cα → C → next-N). They are reported in degrees following the IUPAC sign convention. Secondary structure is essentially a statement about which (φ, ψ) basin each residue occupies.

  · Eight-state secondary structure (DSSP): H is the canonical α-helix, G the tighter 3₁₀-helix, I the wider π-helix; E/B are β-structure, T and S are turns and bends, and '-' is everything else. DSSP derives these from the pattern of main-chain N–H···O=C hydrogen bonds, not from the sequence.

  · SS3 is a coarse helix/strand/coil call (letters a/b/c) made by the P-SEA algorithm from inter-Cα distances and dihedrals. It is less detailed than DSSP but needs only Cα positions.

Summarize the fold with a handful of shape descriptors and a per-residue structural alphabet.

  · Radius of gyration (Rg) is the root-mean-square distance of Cα atoms from their centroid — a single number for overall size and compactness. A globular domain of N residues has Rg ≈ 2.2·N^0.38 Å; an extended or disordered chain has a much larger Rg. The Cα contact count is the number of residue pairs whose Cα atoms are within 8 Å and are more than four positions apart in sequence — a standard proxy for tertiary packing density. The bounding box is the smallest axis-aligned box enclosing all Cα atoms.

  · 3Di is Foldseek's structural alphabet. Each residue is assigned one of twenty discrete states based on how its Cα sits relative to its spatial (not sequential) neighbors. Aligning 3Di strings finds structural homologs roughly as well as full 3D superposition, but orders of magnitude faster.

  · Solvent-accessible surface area (SASA) is the area in Å² traced out by the centre of a 1.4 Å probe sphere (a water molecule) rolled over the protein's van der Waals surface (Shrake–Rupley / Lee–Richards construction). Buried residues have near-zero SASA; fully exposed residues can exceed 200 Å². The total SASA scales roughly with the number of surface residues.

Ask how reliable the model is.

  · For AlphaFold models, the B-factor field carries pLDDT — the model's own estimate of local accuracy on a 0–100 scale. Regions with pLDDT<50 should be treated as essentially unmodeled; they often correspond to intrinsically disordered segments.

  · For experimental (PDB) structures, the B-factor (temperature factor) quantifies the positional spread of each atom in the crystal — a combination of thermal vibration and static disorder — in units of Å². High B-factors mark flexible loops or poorly resolved regions; low B-factors mark the rigid, well-ordered core.

  · Predicted Aligned Error (PAE) is an AlphaFold confidence matrix: entry (i, j) is the expected error in the position of residue j, in ångströms, when the prediction is superimposed on the true structure at residue i. Low PAE within a block of residues means that block is internally rigid and well-predicted; high PAE between two blocks means their relative placement is uncertain even if each block individually is confident.

Place it in context: what it resembles, what it is annotated as, and how it looks.

  · Structural nearest neighbors (via Foldseek easy-search vs the PDB). Reported per hit: target PDB id, E-value, and alignment TM-score. A TM-score above ~0.5 is the conventional threshold for 'same fold'.

  · Functional annotations link the protein to curated databases. InterPro entries identify conserved domains and families by matching the sequence against member-database signatures (Pfam, PROSITE, CDD, …). Gene Ontology (GO) terms describe molecular function, biological process, and cellular component in a controlled vocabulary. CATH places the structure in a hierarchical fold classification (Class/Architecture/Topology/Homologous-superfamily). The organism is the source species.

  · The contact map is a binary N×N matrix image: pixel (i, j) is dark where Cα_i and Cα_j are within 8 Å and |i−j|>4. Because the |i−j|>4 filter removes local helical contacts, off-diagonal stripes parallel to the main diagonal indicate parallel β-sheets; stripes perpendicular to it indicate antiparallel β-sheets. The Ramachandran plot scatters every residue's (φ, ψ) pair against the sterically allowed regions. The PAE heatmap renders the predicted-aligned-error matrix.

  · Six rendered views show the 3D structure from the faces of a cube — i.e. along ±x, ±y, ±z. Rendering representation is drawn randomly per protein from cartoon (secondary-structure ribbons), sticks (backbone bonds), or molecular surface; coloring is either N→C rainbow (blue at the N-terminus through red at the C-terminus) or one color per chain.